Protein AF-A0A7C6AA84-F1 (afdb_monomer)

Structure (mmCIF, N/CA/C/O backbone):
data_AF-A0A7C6AA84-F1
#
_entry.id   AF-A0A7C6AA84-F1
#
loop_
_atom_site.group_PDB
_atom_site.id
_atom_site.type_symbol
_atom_site.label_atom_id
_atom_site.label_alt_id
_atom_site.label_comp_id
_atom_site.label_asym_id
_atom_site.label_entity_id
_atom_site.label_seq_id
_atom_site.pdbx_PDB_ins_code
_atom_site.Cartn_x
_atom_site.Cartn_y
_atom_site.Cartn_z
_atom_site.occupancy
_atom_site.B_iso_or_equiv
_atom_site.auth_seq_id
_atom_site.auth_comp_id
_atom_site.auth_asym_id
_atom_site.auth_atom_id
_atom_site.pdbx_PDB_model_num
ATOM 1 N N . MET A 1 1 ? 10.865 -7.223 -34.006 1.00 82.19 1 MET A N 1
ATOM 2 C CA . MET A 1 1 ? 11.616 -8.432 -33.598 1.00 82.19 1 MET A CA 1
ATOM 3 C C . MET A 1 1 ? 11.264 -8.843 -32.174 1.00 82.19 1 MET A C 1
ATOM 5 O O . MET A 1 1 ? 10.968 -7.986 -31.337 1.00 82.19 1 MET A O 1
ATOM 9 N N . LYS A 1 2 ? 11.253 -10.153 -31.909 1.00 91.88 2 LYS A N 1
ATOM 10 C CA . LYS A 1 2 ? 11.075 -10.712 -30.562 1.00 91.88 2 LYS A CA 1
ATOM 11 C C . LYS A 1 2 ? 12.403 -10.663 -29.803 1.00 91.88 2 LYS A C 1
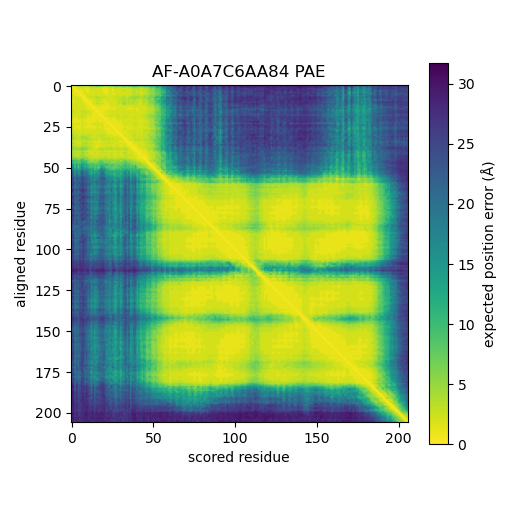ATOM 13 O O . LYS A 1 2 ? 13.468 -10.672 -30.405 1.00 91.88 2 LYS A O 1
ATOM 18 N N . CYS A 1 3 ? 12.323 -10.583 -28.481 1.00 94.31 3 CYS A N 1
ATOM 19 C CA . CYS A 1 3 ? 13.475 -10.591 -27.588 1.00 94.31 3 CYS A CA 1
ATOM 20 C C . CYS A 1 3 ? 14.224 -11.929 -27.717 1.00 94.31 3 CYS A C 1
ATOM 22 O O . CYS A 1 3 ? 13.611 -12.960 -27.427 1.00 94.31 3 CYS A O 1
ATOM 24 N N . PRO A 1 4 ? 15.526 -11.942 -28.048 1.00 93.19 4 PRO A N 1
ATOM 25 C CA . PRO A 1 4 ? 16.285 -13.181 -28.232 1.00 93.19 4 PRO A CA 1
ATOM 26 C C . PRO A 1 4 ? 16.425 -14.000 -26.938 1.00 93.19 4 PRO A C 1
ATOM 28 O O . PRO A 1 4 ? 16.543 -15.216 -26.982 1.00 93.19 4 PRO A O 1
ATOM 31 N N . LEU A 1 5 ? 16.328 -13.364 -25.763 1.00 90.12 5 LEU A N 1
ATOM 32 C CA . LEU A 1 5 ? 16.481 -14.041 -24.467 1.00 90.12 5 LEU A CA 1
ATOM 33 C C . LEU A 1 5 ? 15.260 -14.843 -24.009 1.00 90.12 5 LEU A C 1
ATOM 35 O O . LEU A 1 5 ? 15.385 -15.663 -23.099 1.00 90.12 5 LEU A O 1
ATOM 39 N N . CYS A 1 6 ? 14.072 -14.541 -24.533 1.00 88.62 6 CYS A N 1
ATOM 40 C CA . CYS A 1 6 ? 12.841 -15.230 -24.131 1.00 88.62 6 CYS A CA 1
ATOM 41 C C . CYS A 1 6 ? 11.955 -15.659 -25.295 1.00 88.62 6 CYS A C 1
ATOM 43 O O . CYS A 1 6 ? 10.979 -16.360 -25.058 1.00 88.62 6 CYS A O 1
ATOM 45 N N . ASN A 1 7 ? 12.238 -15.188 -26.511 1.00 91.81 7 ASN A N 1
ATOM 46 C CA . ASN A 1 7 ? 11.493 -15.401 -27.751 1.00 91.81 7 ASN A CA 1
ATOM 47 C C . ASN A 1 7 ? 9.964 -15.192 -27.658 1.00 91.81 7 ASN A C 1
ATOM 49 O O . ASN A 1 7 ? 9.193 -15.693 -28.472 1.00 91.81 7 ASN A O 1
ATOM 53 N N . ARG A 1 8 ? 9.511 -14.443 -26.645 1.00 85.25 8 ARG A N 1
ATOM 54 C CA . ARG A 1 8 ? 8.088 -14.223 -26.332 1.00 85.25 8 ARG A CA 1
ATOM 55 C C . ARG A 1 8 ? 7.686 -12.762 -26.485 1.00 85.25 8 ARG A C 1
ATOM 57 O O . ARG A 1 8 ? 6.715 -12.452 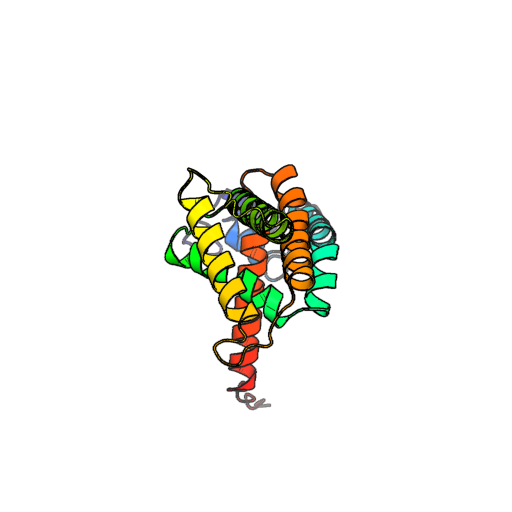-27.161 1.00 85.25 8 ARG A O 1
ATOM 64 N N . ARG A 1 9 ? 8.429 -11.853 -25.848 1.00 88.06 9 ARG A N 1
ATOM 65 C CA . ARG A 1 9 ? 8.095 -10.418 -25.779 1.00 88.06 9 ARG A CA 1
ATOM 66 C C . ARG A 1 9 ? 8.805 -9.625 -26.875 1.00 88.06 9 ARG A C 1
ATOM 68 O O . ARG A 1 9 ? 9.883 -10.021 -27.306 1.00 88.06 9 ARG A O 1
ATOM 75 N N . LYS A 1 10 ? 8.249 -8.478 -27.275 1.00 91.69 10 LYS A N 1
ATOM 76 C CA . LYS A 1 10 ? 8.897 -7.541 -28.210 1.00 91.69 10 LYS A CA 1
ATOM 77 C C . LYS A 1 10 ? 10.208 -7.003 -27.617 1.00 91.69 10 LYS A C 1
ATOM 79 O O . LYS A 1 10 ? 10.248 -6.629 -26.443 1.00 91.69 10 LYS A O 1
ATOM 84 N N . GLY A 1 11 ? 11.272 -6.995 -28.419 1.00 94.12 11 GLY A N 1
ATOM 85 C CA . GLY A 1 11 ? 12.527 -6.329 -28.073 1.00 94.12 11 GLY A CA 1
ATOM 86 C C . GLY A 1 11 ? 12.365 -4.817 -28.211 1.00 94.12 11 GL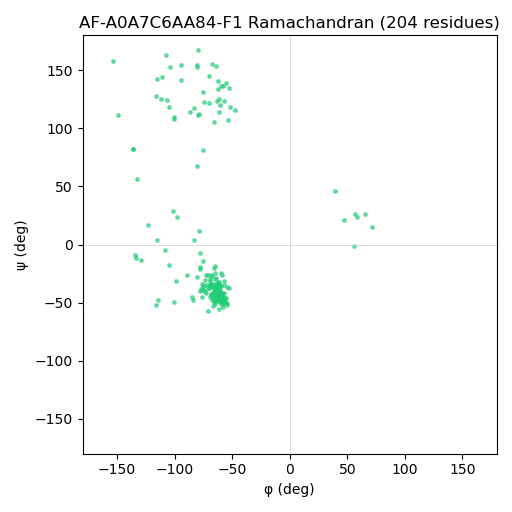Y A C 1
ATOM 87 O O . GLY A 1 11 ? 11.970 -4.354 -29.277 1.00 94.12 11 GLY A O 1
ATOM 88 N N . ILE A 1 12 ? 12.611 -4.072 -27.131 1.00 93.44 12 ILE A N 1
ATOM 89 C CA . ILE A 1 12 ? 12.432 -2.607 -27.088 1.00 93.44 12 ILE A CA 1
ATOM 90 C C . ILE A 1 12 ? 13.606 -1.864 -26.439 1.00 93.44 12 ILE A C 1
ATOM 92 O O . ILE A 1 12 ? 13.644 -0.643 -26.484 1.00 93.44 12 ILE A O 1
ATOM 96 N N . ARG A 1 13 ? 14.557 -2.578 -25.826 1.00 91.75 13 ARG A N 1
ATOM 97 C CA . ARG A 1 13 ? 15.762 -2.005 -25.219 1.00 91.75 13 ARG A CA 1
ATOM 98 C C . ARG A 1 13 ? 16.987 -2.512 -25.948 1.00 91.75 13 ARG A C 1
ATOM 100 O O . ARG A 1 13 ? 17.143 -3.727 -26.078 1.00 91.75 13 ARG A O 1
ATOM 107 N N . HIS A 1 14 ? 17.852 -1.604 -26.378 1.00 95.00 14 HIS A N 1
ATOM 108 C CA . HIS A 1 14 ? 19.148 -1.980 -26.921 1.00 95.00 14 HIS A CA 1
ATOM 109 C C . HIS A 1 14 ? 20.040 -2.505 -25.791 1.00 95.00 14 HIS A C 1
ATOM 111 O O . HIS A 1 14 ? 20.261 -1.824 -24.790 1.00 95.00 14 HIS A O 1
ATOM 117 N N . CYS A 1 15 ? 20.509 -3.747 -25.915 1.00 93.44 15 CYS A N 1
ATOM 118 C CA . CYS A 1 15 ? 21.446 -4.338 -24.971 1.00 93.44 15 CYS A CA 1
ATOM 119 C C . CYS A 1 15 ? 22.862 -4.284 -25.555 1.00 93.44 15 CYS A C 1
ATOM 121 O O . CYS A 1 15 ? 23.135 -5.065 -26.467 1.00 93.44 15 CYS A O 1
ATOM 123 N N . PRO A 1 16 ? 23.770 -3.446 -25.020 1.00 93.12 16 PRO A N 1
ATOM 124 C CA . PRO A 1 16 ? 25.133 -3.340 -25.546 1.00 93.12 16 PRO A CA 1
ATOM 125 C C . PRO A 1 16 ? 25.914 -4.657 -25.411 1.00 93.12 16 PRO A C 1
ATOM 127 O O . PRO A 1 16 ? 26.648 -5.034 -26.311 1.00 93.12 16 PRO A O 1
ATOM 130 N N . ALA A 1 17 ? 25.673 -5.420 -24.340 1.00 92.31 17 ALA A N 1
ATOM 131 C CA . ALA A 1 17 ? 26.334 -6.704 -24.089 1.00 92.31 17 ALA A CA 1
ATOM 132 C C . ALA A 1 17 ? 25.954 -7.827 -25.071 1.00 92.31 17 ALA A C 1
ATOM 134 O O . ALA A 1 17 ? 26.705 -8.779 -25.239 1.00 92.31 17 ALA A O 1
ATOM 135 N N . LEU A 1 18 ? 24.760 -7.757 -25.666 1.00 91.44 18 LEU A N 1
ATOM 136 C CA . LEU A 1 18 ? 24.238 -8.787 -26.575 1.00 91.44 18 LEU A CA 1
ATOM 137 C C . LEU A 1 18 ? 24.057 -8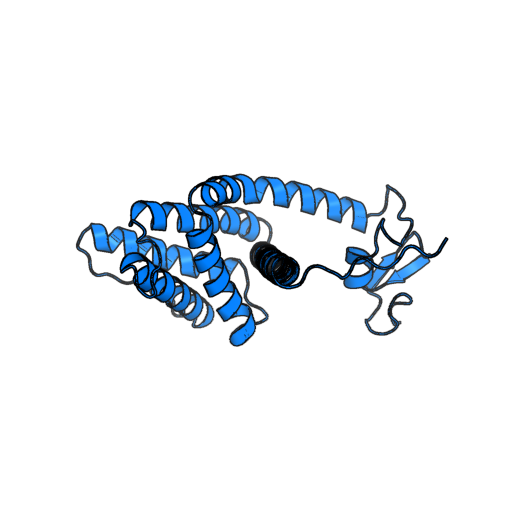.264 -28.002 1.00 91.44 18 LEU A C 1
ATOM 139 O O . LEU A 1 18 ? 23.458 -8.964 -28.817 1.00 91.44 18 LEU A O 1
ATOM 143 N N . ASN A 1 19 ? 24.460 -7.014 -28.252 1.00 92.94 19 ASN A N 1
ATOM 144 C CA . ASN A 1 19 ? 24.257 -6.268 -29.491 1.00 92.94 19 ASN A CA 1
ATOM 145 C C . ASN A 1 19 ? 22.872 -6.501 -30.134 1.00 92.94 19 ASN A C 1
ATOM 147 O O . ASN A 1 19 ? 22.746 -6.828 -31.312 1.00 92.94 19 ASN A O 1
ATOM 151 N N . SER A 1 20 ? 21.810 -6.453 -29.323 1.00 93.31 20 SER A N 1
ATOM 152 C CA . SER A 1 20 ? 20.459 -6.820 -29.763 1.00 93.31 20 SER A CA 1
ATOM 153 C C . SER A 1 20 ? 19.361 -6.125 -28.965 1.00 93.31 20 SER A C 1
ATOM 155 O O . SER A 1 20 ? 19.547 -5.693 -27.823 1.00 93.31 20 SER A O 1
ATOM 157 N N . LEU A 1 21 ? 18.172 -6.032 -29.571 1.00 95.88 21 LEU A N 1
ATOM 158 C CA . LEU A 1 21 ? 16.974 -5.524 -28.908 1.00 95.88 21 LEU A CA 1
ATOM 159 C C . LEU A 1 21 ? 16.347 -6.608 -28.021 1.00 95.88 21 LEU A C 1
ATOM 161 O O . LEU A 1 21 ? 15.745 -7.569 -28.504 1.00 95.88 21 LEU A O 1
ATOM 165 N N . ILE A 1 22 ? 16.410 -6.415 -26.705 1.00 95.88 22 ILE A N 1
ATOM 166 C CA . ILE A 1 22 ? 15.787 -7.290 -25.704 1.00 95.88 22 ILE A CA 1
ATOM 167 C C . ILE A 1 22 ? 14.564 -6.614 -25.070 1.00 95.88 22 ILE A C 1
ATOM 169 O O . ILE A 1 22 ? 14.358 -5.405 -25.180 1.00 95.88 22 ILE A O 1
ATOM 173 N N . CYS A 1 23 ? 13.692 -7.381 -24.415 1.00 92.81 23 CYS A N 1
ATOM 174 C CA . CYS A 1 23 ? 12.540 -6.806 -23.718 1.00 92.81 23 CYS A CA 1
ATOM 175 C C . CYS A 1 23 ? 12.938 -6.238 -22.344 1.00 92.81 23 CYS A C 1
ATOM 177 O O . CYS A 1 23 ? 13.887 -6.712 -21.712 1.00 92.81 23 CYS A O 1
ATOM 179 N N . SER A 1 24 ? 12.168 -5.267 -21.842 1.00 85.38 24 SER A N 1
ATOM 180 C CA . SER A 1 24 ? 12.409 -4.624 -20.540 1.00 85.38 24 SER A CA 1
ATOM 181 C C . SER A 1 24 ? 12.502 -5.604 -19.371 1.00 85.38 24 SER A C 1
ATOM 183 O O . SER A 1 24 ? 13.329 -5.407 -18.483 1.00 85.38 24 SER A O 1
ATOM 185 N N . LEU A 1 25 ? 11.702 -6.680 -19.388 1.00 78.94 25 LEU A N 1
ATOM 186 C CA . LEU A 1 25 ? 11.732 -7.699 -18.338 1.00 78.94 25 LEU A CA 1
ATOM 187 C C . LEU A 1 25 ? 13.059 -8.463 -18.347 1.00 78.94 25 LEU A C 1
ATOM 189 O O . LEU A 1 25 ? 13.728 -8.502 -17.323 1.00 78.94 25 LEU A O 1
ATOM 193 N N . CYS A 1 26 ? 13.471 -9.011 -19.498 1.00 85.25 26 CYS A N 1
ATOM 194 C CA . CYS A 1 26 ? 14.745 -9.723 -19.598 1.00 85.25 26 CYS A CA 1
ATOM 195 C C . CYS A 1 26 ? 15.920 -8.803 -19.255 1.00 85.25 26 CYS A C 1
ATOM 197 O O . CYS A 1 26 ? 16.798 -9.214 -18.509 1.00 85.25 26 CYS A O 1
ATOM 199 N N . CYS A 1 27 ? 15.904 -7.550 -19.716 1.00 89.38 27 CYS A N 1
ATOM 200 C CA . CYS A 1 27 ? 16.897 -6.550 -19.330 1.00 89.38 27 CYS A CA 1
ATOM 201 C C . CYS A 1 27 ? 16.960 -6.368 -17.800 1.00 89.38 27 CYS A C 1
ATOM 203 O O . CYS A 1 27 ? 18.034 -6.463 -17.218 1.00 89.38 27 CYS A O 1
ATOM 205 N N . GLY A 1 28 ? 15.822 -6.173 -17.127 1.00 81.62 28 GLY A N 1
ATOM 206 C CA . GLY A 1 28 ? 15.778 -5.938 -15.680 1.00 81.62 28 GLY A CA 1
ATOM 207 C C . GLY A 1 28 ? 16.133 -7.156 -14.820 1.00 81.62 28 GLY A C 1
ATOM 208 O O . GLY A 1 28 ? 16.797 -6.998 -13.799 1.00 81.62 28 GLY A O 1
ATOM 209 N N . THR A 1 29 ? 15.721 -8.363 -15.220 1.00 74.44 29 THR A N 1
ATOM 210 C CA . THR A 1 29 ? 15.898 -9.582 -14.409 1.00 74.44 29 THR A CA 1
ATOM 211 C C . THR A 1 29 ? 17.216 -10.306 -14.669 1.00 74.44 29 THR A C 1
ATOM 213 O O . THR A 1 29 ? 17.679 -11.044 -13.801 1.00 74.44 29 THR A O 1
ATOM 216 N N . LYS A 1 30 ? 17.801 -10.145 -15.866 1.00 82.06 30 LYS A N 1
ATOM 217 C CA . LYS A 1 30 ? 19.009 -10.871 -16.292 1.00 82.06 30 LYS A CA 1
ATOM 218 C C . LYS A 1 30 ? 20.291 -10.025 -16.275 1.00 82.06 30 LYS A C 1
ATOM 220 O O . LYS A 1 30 ? 21.373 -10.619 -16.254 1.00 82.06 30 LYS A O 1
ATOM 225 N N . ARG A 1 31 ? 20.200 -8.684 -16.241 1.00 84.94 31 ARG A N 1
ATOM 226 C CA . ARG A 1 31 ? 21.370 -7.780 -16.149 1.00 84.94 31 ARG A CA 1
ATOM 227 C C . ARG A 1 31 ? 22.286 -8.143 -14.977 1.00 84.94 31 ARG A C 1
ATOM 229 O O . ARG A 1 31 ? 21.784 -8.411 -13.888 1.00 84.94 31 ARG A O 1
ATOM 236 N N . ARG A 1 32 ? 23.606 -8.169 -15.206 1.00 79.94 32 ARG A N 1
ATOM 237 C CA . ARG A 1 32 ? 24.670 -8.533 -14.238 1.00 79.94 32 ARG A CA 1
ATOM 238 C C . ARG A 1 32 ? 24.562 -9.906 -13.559 1.00 79.94 32 ARG A C 1
ATOM 240 O O . ARG A 1 32 ? 25.427 -10.252 -12.770 1.00 79.94 32 ARG A O 1
ATOM 247 N N . ARG A 1 33 ? 23.519 -10.689 -13.841 1.00 76.19 33 ARG A N 1
ATOM 248 C CA . ARG A 1 33 ? 23.368 -12.066 -13.347 1.00 76.19 33 ARG A CA 1
ATOM 249 C C . ARG A 1 33 ? 23.738 -13.080 -14.412 1.00 76.19 33 ARG A C 1
ATOM 251 O O . ARG A 1 33 ? 24.480 -14.010 -14.159 1.00 76.19 33 ARG A O 1
ATOM 258 N N . THR A 1 34 ? 23.168 -12.895 -15.598 1.00 78.12 34 THR A N 1
ATOM 259 C CA . THR A 1 34 ? 23.351 -13.804 -16.745 1.00 78.12 34 THR A CA 1
ATOM 260 C C . THR A 1 34 ? 23.756 -13.056 -18.012 1.00 78.12 34 THR A C 1
ATOM 262 O O . THR A 1 34 ? 24.192 -13.672 -18.972 1.00 78.12 34 THR A O 1
ATOM 265 N N . ILE A 1 35 ? 23.626 -11.726 -18.015 1.00 87.31 35 ILE A N 1
ATOM 266 C CA . ILE A 1 35 ? 24.147 -10.839 -19.053 1.00 87.31 35 ILE A CA 1
ATOM 267 C C . ILE A 1 35 ? 25.358 -10.118 -18.460 1.00 87.31 35 ILE A C 1
ATOM 269 O O . ILE A 1 35 ? 25.215 -9.452 -17.428 1.00 87.31 35 ILE A O 1
ATOM 273 N N . ILE A 1 36 ? 26.512 -10.215 -19.122 1.00 88.12 36 ILE A N 1
ATOM 274 C CA . ILE A 1 36 ? 27.731 -9.475 -18.771 1.00 88.12 36 ILE A CA 1
ATOM 275 C C . ILE A 1 36 ? 27.538 -8.023 -19.221 1.00 88.12 36 ILE A C 1
ATOM 277 O O . ILE A 1 36 ? 27.891 -7.637 -20.328 1.00 88.12 36 ILE A O 1
ATOM 281 N N . CYS A 1 37 ? 26.839 -7.234 -18.406 1.00 84.38 37 CYS A N 1
ATOM 282 C CA . CYS A 1 37 ? 26.551 -5.840 -18.729 1.00 84.38 37 CYS A CA 1
ATOM 283 C C . CYS A 1 37 ? 27.802 -4.975 -18.534 1.00 84.38 37 CYS A C 1
ATOM 285 O O . CYS A 1 37 ? 28.366 -5.042 -17.440 1.00 84.38 37 CYS A O 1
ATOM 287 N N . PRO A 1 38 ? 28.172 -4.124 -19.509 1.00 87.94 38 PRO A N 1
ATOM 288 C CA . PRO A 1 38 ? 29.232 -3.149 -19.303 1.00 87.94 38 PRO A CA 1
ATOM 289 C C . PRO A 1 38 ? 28.788 -2.091 -18.281 1.00 87.94 38 PRO A C 1
ATOM 291 O O . PRO A 1 38 ? 27.585 -1.883 -18.057 1.00 87.94 38 PRO A O 1
ATOM 294 N N . ASP A 1 39 ? 29.758 -1.461 -17.619 1.00 80.44 39 ASP A N 1
ATOM 295 C CA . ASP A 1 39 ? 29.505 -0.511 -16.530 1.00 80.44 39 ASP A CA 1
ATOM 296 C C . ASP A 1 39 ? 28.816 0.777 -17.006 1.00 80.44 39 ASP A C 1
ATOM 298 O O . ASP A 1 39 ? 28.032 1.358 -16.257 1.00 80.44 39 ASP A O 1
ATOM 302 N N . ASP A 1 40 ? 29.016 1.149 -18.270 1.00 83.69 40 ASP A N 1
ATOM 303 C CA . ASP A 1 40 ? 28.427 2.306 -18.955 1.00 83.69 40 ASP A CA 1
ATOM 304 C C . ASP A 1 40 ? 27.009 2.051 -19.512 1.00 83.69 40 ASP A C 1
ATOM 306 O O . ASP A 1 40 ? 26.408 2.907 -20.164 1.00 83.69 40 ASP A O 1
ATOM 310 N N . CYS A 1 41 ? 26.428 0.872 -19.262 1.00 88.50 41 CYS A N 1
ATOM 311 C CA . CYS A 1 41 ? 25.110 0.526 -19.779 1.00 88.50 41 CYS A CA 1
ATOM 312 C C . CYS A 1 41 ? 24.030 1.486 -19.245 1.00 88.50 41 CYS A C 1
ATOM 314 O O . CYS A 1 41 ? 23.655 1.439 -18.072 1.00 88.50 41 CYS A O 1
ATOM 316 N N . VAL A 1 42 ? 23.426 2.278 -20.134 1.00 83.06 42 VAL A N 1
ATOM 317 C CA . VAL A 1 42 ? 22.388 3.275 -19.799 1.00 83.06 42 VAL A CA 1
ATOM 318 C C . VAL A 1 42 ? 21.213 2.697 -18.997 1.00 83.06 42 VAL A C 1
ATOM 320 O O . VAL A 1 42 ? 20.709 3.316 -18.066 1.00 83.06 42 VAL A O 1
ATOM 323 N N . HIS A 1 43 ? 20.796 1.460 -19.290 1.00 86.38 43 HIS A N 1
ATOM 324 C CA . HIS A 1 43 ? 19.703 0.783 -18.578 1.00 86.38 43 HIS A CA 1
ATOM 325 C C . HIS A 1 43 ? 20.116 0.214 -17.214 1.00 86.38 43 HIS A C 1
ATOM 327 O O . HIS A 1 43 ? 19.266 -0.119 -16.380 1.00 86.38 43 HIS A O 1
ATOM 333 N N . LEU A 1 44 ? 21.415 0.034 -17.005 1.00 80.75 44 LEU A N 1
ATOM 334 C CA . LEU A 1 44 ? 21.988 -0.383 -15.739 1.00 80.75 44 LEU A CA 1
ATOM 335 C C . LEU A 1 44 ? 22.201 0.829 -14.825 1.00 80.75 44 LEU A C 1
ATOM 337 O O . LEU A 1 44 ? 21.802 0.744 -13.666 1.00 80.75 44 LEU A O 1
ATOM 341 N N . ILE A 1 45 ? 22.748 1.929 -15.353 1.00 75.31 45 ILE A N 1
ATOM 342 C CA . ILE A 1 45 ? 22.962 3.200 -14.641 1.00 75.31 45 ILE A CA 1
ATOM 343 C C . ILE A 1 45 ? 21.627 3.782 -14.179 1.00 75.31 45 ILE A C 1
ATOM 345 O O . ILE A 1 45 ? 21.404 3.881 -12.975 1.00 75.31 45 ILE A O 1
ATOM 349 N N . ALA A 1 46 ? 20.676 3.982 -15.100 1.00 72.88 46 ALA A N 1
ATOM 350 C CA . ALA A 1 46 ? 19.321 4.418 -14.748 1.00 72.88 46 ALA A CA 1
ATOM 351 C C . ALA A 1 46 ? 18.651 3.448 -13.759 1.00 72.88 46 ALA A C 1
ATOM 353 O O . ALA A 1 46 ? 17.858 3.823 -12.905 1.00 72.88 46 ALA A O 1
ATOM 354 N N . GLY A 1 47 ? 18.997 2.160 -13.840 1.00 65.25 47 GLY A N 1
ATOM 355 C CA . GLY A 1 47 ? 18.543 1.152 -12.895 1.00 65.25 47 GLY A CA 1
ATOM 356 C C . GLY A 1 47 ? 19.145 1.249 -11.495 1.00 65.25 47 GLY A C 1
ATOM 357 O O . GLY A 1 47 ? 18.525 0.731 -10.569 1.00 65.25 47 GLY A O 1
ATOM 358 N N . ARG A 1 48 ? 20.348 1.811 -11.347 1.00 58.59 48 ARG A N 1
ATOM 359 C CA . ARG A 1 48 ? 21.035 2.036 -10.068 1.00 58.59 48 ARG A CA 1
ATOM 360 C C . ARG A 1 48 ? 20.562 3.325 -9.422 1.00 58.59 48 ARG A C 1
ATOM 362 O O . ARG A 1 48 ? 20.180 3.275 -8.263 1.00 58.59 48 ARG A O 1
ATOM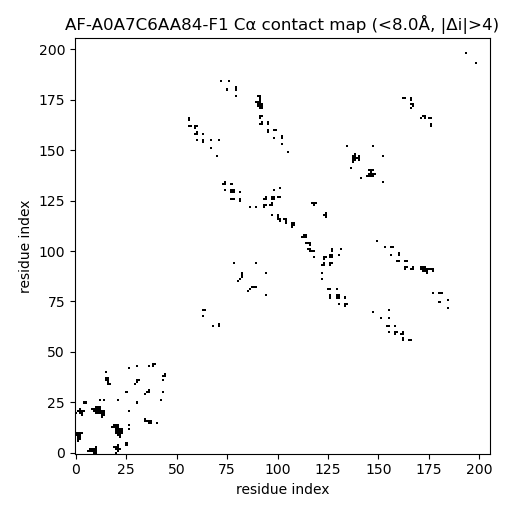 369 N N . GLU A 1 49 ? 20.502 4.416 -10.176 1.00 59.97 49 GLU A N 1
ATOM 370 C CA . GLU A 1 49 ? 19.966 5.701 -9.706 1.00 59.97 49 GLU A CA 1
ATOM 371 C C . GLU A 1 49 ? 18.544 5.524 -9.168 1.00 59.97 49 GLU A C 1
ATOM 373 O O . GLU A 1 49 ? 18.250 5.877 -8.030 1.00 59.97 49 GLU A O 1
ATOM 378 N N . TYR A 1 50 ? 17.713 4.801 -9.918 1.00 58.88 50 TYR A N 1
ATOM 379 C CA . TYR A 1 50 ? 16.366 4.437 -9.497 1.00 58.88 50 TYR A CA 1
ATOM 380 C C . TYR A 1 50 ? 16.313 3.510 -8.269 1.00 58.88 50 TYR A C 1
ATOM 382 O O . TYR A 1 50 ? 15.345 3.524 -7.517 1.00 58.88 50 TYR A O 1
ATOM 390 N N . GLN A 1 51 ? 17.322 2.659 -8.052 1.00 58.06 51 GLN A N 1
ATOM 391 C CA . GLN A 1 51 ? 17.388 1.806 -6.857 1.00 58.06 51 GLN A CA 1
ATOM 392 C C . GLN A 1 51 ? 17.829 2.589 -5.618 1.00 58.06 51 GLN A C 1
ATOM 394 O O . GLN A 1 51 ? 17.278 2.348 -4.553 1.00 58.06 51 GLN A O 1
ATOM 399 N N . VAL A 1 52 ? 18.773 3.522 -5.759 1.00 55.34 52 VAL A N 1
ATOM 400 C CA . VAL A 1 52 ? 19.240 4.387 -4.665 1.00 55.34 52 VAL A CA 1
ATOM 401 C C . VAL A 1 52 ? 18.138 5.358 -4.240 1.00 55.34 52 VAL A C 1
ATOM 403 O O . VAL A 1 52 ? 17.864 5.476 -3.051 1.00 55.34 52 VAL A O 1
ATOM 406 N N . GLN A 1 53 ? 17.427 5.964 -5.196 1.00 56.88 53 GLN A N 1
ATOM 407 C CA . GLN A 1 53 ? 16.256 6.805 -4.907 1.00 56.88 53 GLN A CA 1
ATOM 408 C C . GLN A 1 53 ? 15.169 6.028 -4.145 1.00 56.88 53 GLN A C 1
ATOM 410 O O . GLN A 1 53 ? 14.669 6.500 -3.128 1.00 56.88 53 GLN A O 1
ATOM 415 N N . ARG A 1 54 ? 14.897 4.776 -4.545 1.00 61.81 54 ARG A N 1
ATOM 416 C CA . ARG A 1 54 ? 13.963 3.890 -3.827 1.00 61.81 54 ARG A CA 1
ATOM 417 C C . ARG A 1 54 ? 14.414 3.485 -2.424 1.00 61.81 54 ARG A C 1
ATOM 419 O O . ARG A 1 54 ? 13.570 3.022 -1.678 1.00 61.81 54 ARG A O 1
ATOM 426 N N . ILE A 1 55 ? 15.692 3.567 -2.060 1.00 58.91 55 ILE A N 1
ATOM 427 C CA . ILE A 1 55 ? 16.110 3.255 -0.682 1.00 58.91 55 ILE A CA 1
ATOM 428 C C . ILE A 1 55 ? 15.739 4.424 0.235 1.00 58.91 55 ILE A C 1
ATOM 430 O O . ILE A 1 55 ? 15.120 4.210 1.272 1.00 58.91 55 ILE A O 1
ATOM 434 N N . ASN A 1 56 ? 16.022 5.653 -0.199 1.00 65.56 56 ASN A N 1
ATOM 435 C CA . ASN A 1 56 ? 15.735 6.856 0.584 1.00 65.56 56 ASN A CA 1
ATOM 436 C C . ASN A 1 56 ? 14.226 7.113 0.723 1.00 65.56 56 ASN A C 1
ATOM 438 O O . ASN A 1 56 ? 13.761 7.501 1.789 1.00 65.56 56 ASN A O 1
ATOM 442 N N . ASP A 1 57 ? 13.436 6.835 -0.321 1.00 69.56 57 ASP A N 1
ATOM 443 C CA . ASP A 1 57 ? 11.977 7.040 -0.290 1.00 69.56 57 ASP A CA 1
ATOM 444 C C . ASP A 1 57 ? 11.248 6.135 0.729 1.00 69.56 57 ASP A C 1
ATOM 446 O O . ASP A 1 57 ? 10.102 6.404 1.100 1.00 69.56 57 ASP A O 1
ATOM 450 N N . PHE A 1 58 ? 11.893 5.054 1.176 1.00 80.94 58 PHE A N 1
ATOM 451 C CA . PHE A 1 58 ? 11.305 4.035 2.049 1.00 80.94 58 PHE A CA 1
ATOM 452 C C . PHE A 1 58 ? 11.849 4.080 3.482 1.00 80.94 58 PHE A C 1
ATOM 454 O O . PHE A 1 58 ? 11.337 3.355 4.329 1.00 80.94 58 PHE A O 1
ATOM 461 N N . GLU A 1 59 ? 12.834 4.927 3.789 1.00 77.31 59 GLU A N 1
ATOM 462 C CA . GLU A 1 59 ? 13.444 4.988 5.125 1.00 77.31 59 GLU A CA 1
ATOM 463 C C . GLU A 1 59 ? 12.414 5.240 6.254 1.00 77.31 59 GLU A C 1
ATOM 465 O O . GLU A 1 59 ? 12.371 4.424 7.180 1.00 77.31 59 GLU A O 1
ATOM 470 N N . PRO A 1 60 ? 11.480 6.217 6.155 1.00 77.31 60 PRO A N 1
ATOM 471 C CA . PRO A 1 60 ? 10.443 6.409 7.179 1.00 77.31 60 PRO A CA 1
ATOM 472 C C . PRO A 1 60 ? 9.503 5.204 7.327 1.00 77.31 60 PRO A C 1
ATOM 474 O O . PRO A 1 60 ? 9.001 4.908 8.412 1.00 77.31 60 PRO A O 1
ATOM 477 N N . LEU A 1 61 ? 9.253 4.492 6.225 1.00 88.62 61 LEU A N 1
ATOM 478 C CA . LEU A 1 61 ? 8.412 3.301 6.221 1.00 88.62 61 LEU A CA 1
ATOM 479 C C . LEU A 1 61 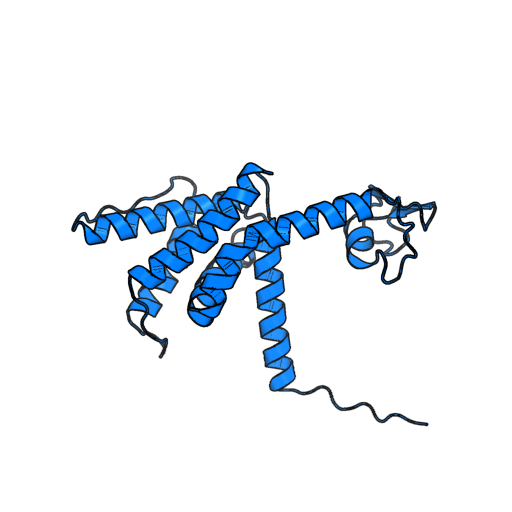? 9.099 2.126 6.920 1.00 88.62 61 LEU A C 1
ATOM 481 O O . LEU A 1 61 ? 8.434 1.368 7.621 1.00 88.62 61 LEU A O 1
ATOM 485 N N . GLU A 1 62 ? 10.411 1.971 6.754 1.00 88.56 62 GLU A N 1
ATOM 486 C CA . GLU A 1 62 ? 11.176 0.895 7.388 1.00 88.56 62 GLU A CA 1
ATOM 487 C C . GLU A 1 62 ? 11.296 1.069 8.908 1.00 88.56 62 GLU A C 1
ATOM 489 O O . GLU A 1 62 ? 11.306 0.075 9.635 1.00 88.56 62 GLU A O 1
ATOM 494 N N . GLU A 1 63 ? 11.335 2.301 9.417 1.00 88.94 63 GLU A N 1
ATOM 495 C CA . GLU A 1 63 ? 11.279 2.554 10.862 1.00 88.94 63 GLU A CA 1
ATOM 496 C C . GLU A 1 63 ? 9.937 2.125 11.458 1.00 88.94 63 GLU A C 1
ATOM 498 O O . GLU A 1 63 ? 9.901 1.321 12.393 1.00 88.94 63 GLU A O 1
ATOM 503 N N . ILE A 1 64 ? 8.827 2.574 10.864 1.00 92.19 64 ILE A N 1
ATOM 504 C CA . ILE A 1 64 ? 7.488 2.173 11.310 1.00 92.19 64 ILE A CA 1
ATOM 505 C C . ILE A 1 64 ? 7.267 0.667 11.138 1.00 92.19 64 ILE A C 1
ATOM 507 O O . ILE A 1 64 ? 6.666 0.032 12.003 1.00 92.19 64 ILE A O 1
ATOM 511 N N . ARG A 1 65 ? 7.815 0.053 10.085 1.00 92.69 65 ARG A N 1
ATOM 512 C CA . ARG A 1 65 ? 7.746 -1.401 9.881 1.00 92.69 65 ARG A CA 1
ATOM 513 C C . ARG A 1 65 ? 8.396 -2.186 11.018 1.00 92.69 65 ARG A C 1
ATOM 515 O O . ARG A 1 65 ? 7.900 -3.254 11.355 1.00 92.69 65 ARG A O 1
ATOM 522 N N . LYS A 1 66 ? 9.485 -1.692 11.614 1.00 91.50 66 LYS A N 1
ATOM 523 C CA . LYS A 1 66 ? 10.121 -2.347 12.773 1.00 91.50 66 LYS A CA 1
ATOM 524 C C . LYS A 1 66 ? 9.252 -2.265 14.027 1.00 91.50 66 LYS A C 1
ATOM 526 O O . LYS A 1 66 ? 9.263 -3.199 14.820 1.00 91.50 66 LYS A O 1
ATOM 531 N N . LEU A 1 67 ? 8.522 -1.163 14.198 1.00 92.38 67 LEU A N 1
ATOM 532 C CA . LEU A 1 67 ? 7.656 -0.927 15.356 1.00 92.38 67 LEU A CA 1
ATOM 533 C C . LEU A 1 67 ? 6.327 -1.693 15.257 1.00 92.38 67 LEU A C 1
ATOM 535 O O . LEU A 1 67 ? 5.876 -2.270 16.243 1.00 92.38 67 LEU A O 1
ATOM 539 N N . SER A 1 68 ? 5.737 -1.741 14.061 1.00 93.12 68 SER A N 1
ATOM 540 C CA . SER A 1 68 ? 4.395 -2.284 13.815 1.00 93.12 68 SER A CA 1
ATOM 541 C C . SER A 1 68 ? 4.364 -3.240 12.609 1.00 93.12 68 SER A C 1
ATOM 543 O O . SER A 1 68 ? 3.594 -3.017 11.670 1.00 93.12 68 SER A O 1
ATOM 545 N N . PRO A 1 69 ? 5.180 -4.315 12.592 1.00 91.12 69 PRO A N 1
ATOM 546 C CA . PRO A 1 69 ? 5.391 -5.142 11.401 1.00 91.12 69 PRO A CA 1
ATOM 547 C C . PRO A 1 69 ? 4.106 -5.796 10.888 1.00 91.12 69 PRO A C 1
ATOM 549 O O . PRO A 1 69 ? 3.790 -5.678 9.703 1.00 91.12 69 PRO A O 1
ATOM 552 N N . ASP A 1 70 ? 3.347 -6.445 11.773 1.00 91.56 70 ASP A N 1
ATOM 553 C CA . ASP A 1 70 ? 2.142 -7.188 11.389 1.00 91.56 70 ASP A CA 1
ATOM 554 C C . ASP A 1 70 ? 1.032 -6.254 10.912 1.00 91.56 70 ASP A C 1
ATOM 556 O O . ASP A 1 70 ? 0.384 -6.509 9.899 1.00 91.56 70 ASP A O 1
ATOM 560 N N . PHE A 1 71 ? 0.840 -5.135 11.610 1.00 95.06 71 PHE A N 1
ATOM 561 C CA . PHE A 1 71 ? -0.206 -4.179 11.276 1.00 95.06 71 PHE A CA 1
ATOM 562 C C . PHE A 1 71 ? 0.082 -3.446 9.963 1.00 95.06 71 PHE A C 1
ATOM 564 O O . PHE A 1 71 ? -0.792 -3.374 9.097 1.00 95.06 71 PHE A O 1
ATOM 571 N N . LEU A 1 72 ? 1.320 -2.981 9.765 1.00 94.56 72 LEU A N 1
ATOM 572 C CA . LEU A 1 72 ? 1.728 -2.371 8.502 1.00 94.56 72 LEU A CA 1
ATOM 573 C C . LEU A 1 72 ? 1.591 -3.369 7.343 1.00 94.56 72 LEU A C 1
ATOM 575 O O . LEU A 1 72 ? 1.065 -3.020 6.287 1.00 94.56 72 LEU A O 1
ATOM 579 N N . ASN A 1 73 ? 1.993 -4.627 7.554 1.00 92.62 73 ASN A N 1
ATOM 580 C CA . ASN A 1 73 ? 1.800 -5.688 6.570 1.00 92.62 73 ASN A CA 1
ATOM 581 C C . ASN A 1 73 ? 0.311 -5.918 6.260 1.00 92.62 73 ASN A C 1
ATOM 583 O O . ASN A 1 73 ? -0.038 -6.064 5.094 1.00 92.62 73 ASN A O 1
ATOM 587 N N . ASN A 1 74 ? -0.582 -5.908 7.250 1.00 94.38 74 ASN A N 1
ATOM 588 C CA . ASN A 1 74 ? -2.018 -6.083 7.014 1.00 94.38 74 ASN A CA 1
ATOM 589 C C . ASN A 1 74 ? -2.613 -4.945 6.169 1.00 94.38 74 ASN A C 1
ATOM 591 O O . ASN A 1 74 ? -3.404 -5.205 5.256 1.00 94.38 74 ASN A O 1
ATOM 595 N N . ILE A 1 75 ? -2.186 -3.699 6.406 1.00 96.75 75 ILE A N 1
ATOM 596 C CA . ILE A 1 75 ? -2.550 -2.558 5.553 1.00 96.75 75 ILE A CA 1
ATOM 597 C C . ILE A 1 75 ? -2.063 -2.805 4.118 1.00 96.75 75 ILE A C 1
ATOM 599 O O . ILE A 1 75 ? -2.853 -2.743 3.175 1.00 96.75 75 ILE A O 1
ATOM 603 N N . GLU A 1 76 ? -0.791 -3.161 3.936 1.00 95.69 76 GLU A N 1
ATOM 604 C CA . GLU A 1 76 ? -0.201 -3.426 2.617 1.00 95.69 76 GLU A CA 1
ATOM 605 C C . GLU A 1 76 ? -0.888 -4.578 1.871 1.00 95.69 76 GLU A C 1
ATOM 607 O O . GLU A 1 76 ? -1.126 -4.487 0.664 1.00 95.69 76 GLU A O 1
ATOM 612 N N . GLN A 1 77 ? -1.267 -5.640 2.582 1.00 94.31 77 GLN A N 1
ATOM 613 C CA . GLN A 1 77 ? -2.001 -6.773 2.022 1.00 94.31 77 GLN A CA 1
ATOM 614 C C . GLN A 1 77 ? -3.396 -6.373 1.550 1.00 94.31 77 GLN A C 1
ATOM 616 O O . GLN A 1 77 ? -3.812 -6.797 0.473 1.00 94.31 77 GLN A O 1
ATOM 621 N N . SER A 1 78 ? -4.104 -5.520 2.296 1.00 96.50 78 SER A N 1
ATOM 622 C CA . SER A 1 78 ? -5.411 -5.014 1.861 1.00 96.50 78 SER A CA 1
ATOM 623 C C . SER A 1 78 ? -5.305 -4.207 0.555 1.00 96.50 78 SER A C 1
ATOM 625 O O . SER A 1 78 ? -6.118 -4.380 -0.354 1.00 96.50 78 SER A O 1
ATOM 627 N N . ILE A 1 79 ? -4.232 -3.424 0.387 1.00 97.56 79 ILE A N 1
ATOM 628 C CA . ILE A 1 79 ? -3.953 -2.673 -0.848 1.00 97.56 79 ILE A CA 1
ATOM 629 C C . ILE A 1 79 ? -3.640 -3.629 -2.010 1.00 97.56 79 ILE A C 1
ATOM 631 O O . ILE A 1 79 ? -4.168 -3.471 -3.116 1.00 97.56 79 ILE A O 1
ATOM 635 N N . ILE A 1 80 ? -2.794 -4.640 -1.780 1.00 94.44 80 ILE A N 1
ATOM 636 C CA . ILE A 1 80 ? -2.449 -5.631 -2.808 1.00 94.44 80 ILE A CA 1
ATOM 637 C C . ILE A 1 80 ? -3.650 -6.479 -3.209 1.00 94.44 80 ILE A C 1
ATOM 639 O O . ILE A 1 80 ? -3.825 -6.739 -4.398 1.00 94.44 80 ILE A O 1
ATOM 643 N N . LEU A 1 81 ? -4.525 -6.829 -2.269 1.00 93.75 81 LEU A N 1
ATOM 644 C CA . LEU A 1 81 ? -5.760 -7.536 -2.575 1.00 93.75 81 LEU A CA 1
ATOM 645 C C . LEU A 1 81 ? -6.621 -6.739 -3.563 1.00 93.75 81 LEU A C 1
ATOM 647 O O . LEU A 1 81 ? -7.097 -7.302 -4.551 1.00 93.75 81 LEU A O 1
ATOM 651 N N . VAL A 1 82 ? -6.776 -5.426 -3.360 1.00 95.81 82 VAL A N 1
ATOM 652 C CA . VAL A 1 82 ? -7.491 -4.551 -4.305 1.00 95.81 82 VAL A CA 1
ATOM 653 C C . VAL A 1 82 ? -6.802 -4.528 -5.671 1.00 95.81 82 VAL A C 1
ATOM 655 O O . VAL A 1 82 ? -7.472 -4.669 -6.700 1.00 95.81 82 VAL A O 1
ATOM 658 N N . ARG A 1 83 ? -5.470 -4.399 -5.707 1.00 92.19 83 ARG A N 1
ATOM 659 C CA . ARG A 1 83 ? -4.698 -4.423 -6.960 1.00 92.19 83 ARG A CA 1
ATOM 660 C C . ARG A 1 83 ? -4.910 -5.730 -7.729 1.00 92.19 83 ARG A C 1
ATOM 662 O O . ARG A 1 83 ? -5.193 -5.704 -8.925 1.00 92.19 83 ARG A O 1
ATOM 669 N N . ASP A 1 84 ? -4.806 -6.866 -7.055 1.00 89.75 84 ASP A N 1
ATOM 670 C CA . ASP A 1 84 ? -4.818 -8.176 -7.705 1.00 89.75 84 ASP A CA 1
ATOM 671 C C . ASP A 1 84 ? -6.231 -8.602 -8.132 1.00 89.75 84 ASP A C 1
ATOM 673 O O . ASP A 1 84 ? -6.398 -9.231 -9.181 1.00 89.75 84 ASP A O 1
ATOM 677 N N . THR A 1 85 ? -7.259 -8.220 -7.364 1.00 90.81 85 THR A N 1
ATOM 678 C CA . THR A 1 85 ? -8.645 -8.667 -7.594 1.00 90.81 85 THR A CA 1
ATOM 679 C C . THR A 1 85 ? -9.517 -7.667 -8.350 1.00 90.81 85 THR A C 1
ATOM 681 O O . THR A 1 85 ? -10.414 -8.086 -9.082 1.00 90.81 85 THR A O 1
ATOM 684 N N . ARG A 1 86 ? -9.282 -6.356 -8.202 1.00 91.88 86 ARG A N 1
ATOM 685 C CA . ARG A 1 86 ? -10.134 -5.304 -8.787 1.00 91.88 86 ARG A CA 1
ATOM 686 C C . ARG A 1 86 ? -9.410 -4.495 -9.857 1.00 91.88 86 ARG A C 1
ATOM 688 O O . ARG A 1 86 ? -9.953 -4.305 -10.944 1.00 91.88 86 ARG A O 1
ATOM 695 N N . PHE A 1 87 ? -8.184 -4.042 -9.583 1.00 90.44 87 PHE A N 1
ATOM 696 C CA . PHE A 1 87 ? -7.490 -3.054 -10.417 1.00 90.44 87 PHE A CA 1
ATOM 697 C C . PHE A 1 87 ? -6.017 -3.413 -10.654 1.00 90.44 87 PHE A C 1
ATOM 699 O O . PHE A 1 87 ? -5.117 -2.857 -10.031 1.00 90.44 87 PHE A O 1
ATOM 706 N N . ARG A 1 88 ? -5.729 -4.295 -11.623 1.00 83.00 88 ARG A N 1
ATOM 707 C CA . ARG A 1 88 ? -4.337 -4.731 -11.897 1.00 83.00 88 ARG A CA 1
ATOM 708 C C . ARG A 1 88 ? -3.393 -3.589 -12.290 1.00 83.00 88 ARG A C 1
ATOM 710 O O . ARG A 1 88 ? -2.181 -3.700 -12.123 1.00 83.00 88 ARG A O 1
ATOM 717 N N . ASN A 1 89 ? -3.954 -2.503 -12.817 1.00 82.69 89 ASN A N 1
ATOM 718 C CA . ASN A 1 89 ? -3.261 -1.269 -13.174 1.00 82.69 89 ASN A CA 1
ATOM 719 C C . ASN A 1 89 ? -3.458 -0.155 -12.128 1.00 82.69 89 ASN A C 1
ATOM 721 O O . ASN A 1 89 ? -3.514 1.010 -12.509 1.00 82.69 89 ASN A O 1
ATOM 725 N N . LEU A 1 90 ? -3.659 -0.492 -10.848 1.00 91.88 90 LEU A N 1
ATOM 726 C CA . LEU A 1 90 ? -3.704 0.481 -9.750 1.00 91.88 90 LEU A CA 1
ATOM 727 C C . LEU A 1 90 ? -2.396 1.279 -9.687 1.00 91.88 90 LEU A C 1
ATOM 729 O O . LEU A 1 90 ? -1.316 0.698 -9.823 1.00 91.88 90 LEU A O 1
ATOM 733 N N . LEU A 1 91 ? -2.508 2.592 -9.495 1.00 91.44 91 LEU A N 1
ATOM 734 C CA . LEU A 1 91 ? -1.373 3.508 -9.399 1.00 91.44 91 LEU A CA 1
ATOM 735 C C . LEU A 1 91 ? -1.118 3.933 -7.951 1.00 91.44 91 LEU A C 1
ATOM 737 O O . LEU A 1 91 ? -2.045 4.058 -7.148 1.00 91.44 91 LEU A O 1
ATOM 741 N N . ASP A 1 92 ? 0.135 4.267 -7.647 1.00 95.06 92 ASP A N 1
ATOM 742 C CA . ASP A 1 92 ? 0.559 4.772 -6.337 1.00 95.06 92 ASP A CA 1
ATOM 743 C C . ASP A 1 92 ? -0.220 6.045 -5.943 1.00 95.06 92 ASP A C 1
ATOM 745 O O . ASP A 1 92 ? -0.564 6.228 -4.776 1.00 95.06 92 ASP A O 1
ATOM 749 N N . ARG A 1 93 ? -0.574 6.909 -6.910 1.00 97.50 93 ARG A N 1
ATOM 750 C CA . ARG A 1 93 ? -1.371 8.122 -6.646 1.00 97.50 93 ARG A CA 1
ATOM 751 C C . ARG A 1 93 ? -2.785 7.832 -6.144 1.00 97.50 93 ARG A C 1
ATOM 753 O O . ARG A 1 93 ? -3.288 8.593 -5.326 1.00 97.50 93 ARG A O 1
ATOM 760 N N . GLU A 1 94 ? -3.395 6.743 -6.608 1.00 98.38 94 GLU A N 1
ATOM 761 C CA . GLU A 1 94 ? -4.755 6.349 -6.222 1.00 98.38 94 GLU A CA 1
ATOM 762 C C . GLU A 1 94 ? -4.762 5.794 -4.798 1.00 98.38 94 GLU A C 1
ATOM 764 O O . GLU A 1 94 ? -5.636 6.126 -4.000 1.00 98.38 94 GLU A O 1
ATOM 769 N N . VAL A 1 95 ? -3.732 5.014 -4.452 1.00 98.38 95 VAL A N 1
ATOM 770 C CA . VAL A 1 95 ? -3.513 4.549 -3.078 1.00 98.38 95 VAL A CA 1
ATOM 771 C C . VAL A 1 95 ? -3.273 5.732 -2.152 1.00 98.38 95 VAL A C 1
ATOM 773 O O . VAL A 1 95 ? -3.917 5.837 -1.114 1.00 98.38 95 VAL A O 1
ATOM 776 N N . LYS A 1 96 ? -2.388 6.655 -2.544 1.00 98.25 96 LYS A N 1
ATOM 777 C CA . LYS A 1 96 ? -2.060 7.843 -1.752 1.00 98.25 96 LYS A CA 1
ATOM 778 C C . LYS A 1 96 ? -3.311 8.645 -1.400 1.00 98.25 96 LYS A C 1
ATOM 780 O O . LYS A 1 96 ? -3.516 8.949 -0.232 1.00 98.25 96 LYS A O 1
ATOM 785 N N . GLU A 1 97 ? -4.143 8.953 -2.393 1.00 98.44 97 GLU A N 1
ATOM 786 C CA . GLU A 1 97 ? -5.368 9.730 -2.182 1.00 98.44 97 GLU A CA 1
ATOM 787 C C . GLU A 1 97 ? -6.368 8.988 -1.282 1.00 98.44 97 GLU A C 1
ATOM 789 O O . GLU A 1 97 ? -6.964 9.593 -0.391 1.00 98.44 97 GLU A O 1
ATOM 794 N N . GLY A 1 98 ? -6.508 7.668 -1.450 1.00 98.31 98 GLY A N 1
ATOM 795 C CA . GLY A 1 98 ? -7.379 6.858 -0.596 1.00 98.31 98 GLY A CA 1
ATOM 796 C C . GLY A 1 98 ? -6.934 6.863 0.869 1.00 98.31 98 GLY A C 1
ATOM 797 O O . GLY A 1 98 ? -7.739 7.100 1.771 1.00 98.31 98 GLY A O 1
ATOM 798 N N . LEU A 1 99 ? -5.632 6.692 1.112 1.00 98.38 99 LEU A N 1
ATOM 799 C CA . LEU A 1 99 ? -5.066 6.744 2.462 1.00 98.38 99 LEU A CA 1
ATOM 800 C C . LEU A 1 99 ? -5.128 8.155 3.069 1.00 98.38 99 LEU A C 1
ATOM 802 O O . LEU A 1 99 ? -5.362 8.285 4.267 1.00 98.38 99 LEU A O 1
ATOM 806 N N . GLU A 1 100 ? -4.971 9.216 2.271 1.00 98.00 100 GLU A N 1
ATOM 807 C CA . GLU A 1 100 ? -5.139 10.603 2.732 1.00 98.00 100 GLU A CA 1
ATOM 808 C C . GLU A 1 100 ? -6.588 10.898 3.153 1.00 98.00 100 GLU A C 1
ATOM 810 O O . GLU A 1 100 ? -6.806 11.554 4.173 1.00 98.00 100 GLU A O 1
ATOM 815 N N . ASN A 1 101 ? -7.580 10.387 2.417 1.00 97.00 101 ASN A N 1
ATOM 816 C CA . ASN A 1 101 ? -8.992 10.489 2.799 1.00 97.00 101 ASN A CA 1
ATOM 817 C C . ASN A 1 101 ? -9.286 9.727 4.098 1.00 97.00 101 ASN A C 1
ATOM 819 O O . ASN A 1 101 ? -9.987 10.236 4.980 1.00 97.00 101 ASN A O 1
ATOM 823 N N . LEU A 1 102 ? -8.711 8.532 4.253 1.00 96.44 102 LEU A N 1
ATOM 824 C CA . LEU A 1 102 ? -8.860 7.742 5.470 1.00 96.44 102 LEU A CA 1
ATOM 825 C C . LEU A 1 102 ? -8.218 8.426 6.683 1.00 96.44 102 LEU A C 1
ATOM 827 O O . LEU A 1 102 ? -8.857 8.538 7.727 1.00 96.44 102 LEU A O 1
ATOM 831 N N . LEU A 1 103 ? -6.994 8.942 6.536 1.00 96.19 103 LEU A N 1
ATOM 832 C CA . LEU A 1 103 ? -6.295 9.654 7.605 1.00 96.19 103 LEU A CA 1
ATOM 833 C C . LEU A 1 103 ? -7.105 10.867 8.085 1.00 96.19 103 LEU A C 1
ATOM 835 O O . LEU A 1 103 ? -7.333 11.009 9.284 1.00 96.19 103 LEU A O 1
ATOM 839 N N . LYS A 1 104 ? -7.625 11.681 7.156 1.00 94.00 104 LYS A N 1
ATOM 840 C CA . LYS A 1 104 ? -8.495 12.822 7.489 1.00 94.00 104 LYS A CA 1
ATOM 841 C C . LYS A 1 104 ? -9.767 12.394 8.216 1.00 94.00 104 LYS A C 1
ATOM 843 O O . LYS A 1 104 ? -10.170 13.058 9.163 1.00 94.00 104 LYS A O 1
ATOM 848 N N . THR A 1 105 ? -10.384 11.289 7.791 1.00 92.44 105 THR A N 1
ATOM 849 C CA . THR A 1 105 ? -11.586 10.732 8.435 1.00 92.44 105 THR A CA 1
ATOM 850 C C . THR A 1 105 ? -11.306 10.340 9.889 1.00 92.44 105 THR A C 1
ATOM 852 O O . THR A 1 105 ? -12.092 10.665 10.780 1.00 92.44 105 THR A O 1
ATOM 855 N N . ILE A 1 106 ? -10.162 9.696 10.148 1.00 90.75 106 ILE A N 1
ATOM 856 C CA . ILE A 1 106 ? -9.725 9.321 11.501 1.00 90.75 106 ILE A CA 1
ATOM 857 C C . ILE A 1 106 ? -9.469 10.574 12.358 1.00 90.75 106 ILE A C 1
ATOM 859 O O . ILE A 1 106 ? -9.943 10.651 13.490 1.00 90.75 106 ILE A O 1
ATOM 863 N N . GLU A 1 107 ? -8.777 11.583 11.820 1.00 89.50 107 GLU A N 1
ATOM 864 C CA . GLU A 1 107 ? -8.505 12.847 12.524 1.00 89.50 107 GLU A CA 1
ATOM 865 C C . GLU A 1 107 ? -9.780 13.633 12.871 1.00 89.50 107 GLU A C 1
ATOM 867 O O . GLU A 1 107 ? -9.857 14.265 13.927 1.00 89.50 107 GLU A O 1
ATOM 872 N N . THR A 1 108 ? -10.801 13.613 12.008 1.00 86.69 108 THR A N 1
ATOM 873 C CA . THR A 1 108 ? -12.077 14.283 12.301 1.00 86.69 108 THR A CA 1
ATOM 874 C C . THR A 1 108 ? -12.918 13.531 13.325 1.00 86.69 108 THR A C 1
ATOM 876 O O . THR A 1 108 ? -13.559 14.173 14.162 1.00 86.69 108 THR A O 1
ATOM 879 N N . ALA A 1 109 ? -12.871 12.196 13.322 1.00 81.81 109 ALA A N 1
ATOM 880 C CA . ALA A 1 109 ? -13.599 11.380 14.289 1.00 81.81 109 ALA A CA 1
ATOM 881 C C . ALA A 1 109 ? -13.135 11.643 15.734 1.00 81.81 109 ALA A C 1
ATOM 883 O O . ALA A 1 109 ? -13.966 11.757 16.635 1.00 81.81 109 ALA A O 1
ATOM 884 N N . GLU A 1 110 ? -11.832 11.852 15.958 1.00 73.38 110 GLU A N 1
ATOM 885 C CA . GLU A 1 110 ? -11.293 12.253 17.270 1.00 73.38 110 GLU A CA 1
ATOM 886 C C . GLU A 1 110 ? -11.833 13.599 17.759 1.00 73.38 110 GLU A C 1
ATOM 888 O O . GLU A 1 110 ? -12.033 13.806 18.956 1.00 73.38 110 GLU A O 1
ATOM 893 N N . ARG A 1 111 ? -12.127 14.517 16.833 1.00 78.12 111 ARG A N 1
ATOM 894 C CA . ARG A 1 111 ? -12.740 15.818 17.136 1.00 78.12 111 ARG A CA 1
ATOM 895 C C . ARG A 1 111 ? -14.254 15.717 17.360 1.00 78.12 111 ARG A C 1
ATOM 897 O O . ARG A 1 111 ? -14.924 16.744 17.413 1.00 78.12 111 ARG A O 1
ATOM 904 N N . LYS A 1 112 ? -14.794 14.494 17.489 1.00 74.50 112 LYS A N 1
ATOM 905 C CA . LYS A 1 112 ? -16.230 14.167 17.578 1.00 74.50 112 LYS A CA 1
ATOM 906 C C . LYS A 1 112 ? -17.038 14.643 16.365 1.00 74.50 112 LYS A C 1
ATOM 908 O O . LYS A 1 112 ? -18.248 14.831 16.456 1.00 74.50 112 LYS A O 1
ATOM 913 N N . ILE A 1 113 ? -16.374 14.817 15.221 1.00 68.50 113 ILE A N 1
ATOM 914 C CA . ILE A 1 113 ? -17.006 15.157 13.949 1.00 68.50 113 ILE A CA 1
ATOM 915 C C . ILE A 1 113 ? -17.099 13.862 13.142 1.00 68.50 113 ILE A C 1
ATOM 917 O O . ILE A 1 113 ? -16.094 13.345 12.656 1.00 68.50 113 ILE A O 1
ATOM 921 N N . ILE A 1 114 ? -18.313 13.329 12.995 1.00 66.44 114 ILE A N 1
ATOM 922 C CA . ILE A 1 114 ? -18.576 12.128 12.189 1.00 66.44 114 ILE A CA 1
ATOM 923 C C . ILE A 1 114 ? -18.645 12.545 10.714 1.00 66.44 114 ILE A C 1
ATOM 925 O O . ILE A 1 114 ? -19.711 12.569 10.105 1.00 66.44 114 ILE A O 1
ATOM 929 N N . TYR A 1 115 ? -17.512 12.963 10.153 1.00 71.75 115 TYR A N 1
ATOM 930 C CA . TYR A 1 115 ? -17.389 13.268 8.732 1.00 71.75 115 TYR A CA 1
ATOM 931 C C . TYR A 1 115 ? -16.480 12.239 8.068 1.00 71.75 115 TYR A C 1
ATOM 933 O O . TYR A 1 115 ? -15.346 12.030 8.494 1.00 71.75 115 TYR A O 1
ATOM 941 N N . GLU A 1 116 ? -16.988 11.596 7.021 1.00 78.56 116 GLU A N 1
ATOM 942 C CA . GLU A 1 116 ? -16.252 10.612 6.234 1.00 78.56 116 GLU A CA 1
ATOM 943 C C . GLU A 1 116 ? -15.841 11.229 4.896 1.00 78.56 116 GLU A C 1
ATOM 945 O O . GLU A 1 116 ? -16.684 11.622 4.087 1.00 78.56 116 GLU A O 1
ATOM 950 N N . TYR A 1 117 ? -14.534 11.309 4.649 1.00 83.62 117 TYR A N 1
ATOM 951 C CA . TYR A 1 117 ? -14.010 11.806 3.381 1.00 83.62 117 TYR A CA 1
ATOM 952 C C . TYR A 1 117 ? -14.101 10.705 2.325 1.00 83.62 117 TYR A C 1
ATOM 954 O O . TYR A 1 117 ? -13.391 9.702 2.395 1.00 83.62 117 TYR A O 1
ATOM 962 N N . ARG A 1 118 ? -14.969 10.905 1.329 1.00 89.38 118 ARG A N 1
ATOM 963 C CA . ARG A 1 118 ? -15.184 9.968 0.218 1.00 89.38 118 ARG A CA 1
ATOM 964 C C . ARG A 1 118 ? -14.675 10.538 -1.100 1.00 89.38 118 ARG A C 1
ATOM 966 O O . ARG A 1 118 ? -14.807 11.733 -1.357 1.00 89.38 118 ARG A O 1
ATOM 973 N N . SER A 1 119 ? -14.131 9.671 -1.950 1.00 91.06 119 SER A N 1
ATOM 974 C CA . SER A 1 119 ? -13.766 10.014 -3.326 1.00 91.06 119 SER A CA 1
ATOM 975 C C . SER A 1 119 ? -14.901 9.652 -4.280 1.00 91.06 119 SER A C 1
ATOM 977 O O . SER A 1 119 ? -15.532 8.604 -4.149 1.00 91.06 119 SER A O 1
ATOM 979 N N . THR A 1 120 ? -15.136 10.493 -5.286 1.00 92.81 120 THR A N 1
ATOM 980 C CA . THR A 1 120 ? -16.030 10.171 -6.410 1.00 92.81 120 THR A CA 1
ATOM 981 C C . THR A 1 120 ? -15.385 9.195 -7.397 1.00 92.81 120 THR A C 1
ATOM 983 O O . THR A 1 120 ? -16.081 8.614 -8.229 1.00 92.81 120 THR A O 1
ATOM 986 N N . ASN A 1 121 ? -14.066 8.978 -7.312 1.00 95.94 121 ASN A N 1
ATOM 987 C CA . ASN A 1 121 ? -13.371 7.971 -8.101 1.00 95.94 121 ASN A CA 1
ATOM 988 C C . ASN A 1 121 ? -13.495 6.591 -7.420 1.00 95.94 121 ASN A C 1
ATOM 990 O O . ASN A 1 121 ? -12.948 6.394 -6.329 1.00 95.94 121 ASN A O 1
ATOM 994 N N . PRO A 1 122 ? -14.131 5.598 -8.071 1.00 95.56 122 PRO A N 1
ATOM 995 C CA . PRO A 1 122 ? -14.377 4.289 -7.469 1.00 95.56 122 PRO A CA 1
ATOM 996 C C . PRO A 1 122 ? -13.088 3.527 -7.146 1.00 95.56 122 PRO A C 1
ATOM 998 O O . PRO A 1 122 ? -13.063 2.740 -6.205 1.00 95.56 122 PRO A O 1
ATOM 1001 N N . ARG A 1 123 ? -12.003 3.758 -7.895 1.00 96.50 123 ARG A N 1
ATOM 1002 C CA . ARG A 1 123 ? -10.717 3.083 -7.666 1.00 96.50 123 ARG A CA 1
ATOM 1003 C C . ARG A 1 123 ? -10.100 3.525 -6.347 1.00 96.50 123 ARG A C 1
ATOM 1005 O O . ARG A 1 123 ? -9.637 2.688 -5.582 1.00 96.50 123 ARG A O 1
ATOM 1012 N N . ILE A 1 124 ? -10.163 4.827 -6.076 1.00 98.00 124 ILE A N 1
ATOM 1013 C CA . ILE A 1 124 ? -9.703 5.422 -4.821 1.00 98.00 124 ILE A CA 1
ATOM 1014 C C . ILE A 1 124 ? -10.602 4.966 -3.673 1.00 98.00 124 ILE A C 1
ATOM 1016 O O . ILE A 1 124 ? -10.092 4.486 -2.667 1.00 98.00 124 ILE A O 1
ATOM 1020 N N . GLN A 1 125 ? -11.928 5.037 -3.842 1.00 97.62 125 GLN A N 1
ATOM 1021 C CA . GLN A 1 125 ? -12.859 4.670 -2.774 1.00 97.62 125 GLN A CA 1
ATOM 1022 C C . GLN A 1 125 ? -12.730 3.200 -2.358 1.00 97.62 125 GLN A C 1
ATOM 1024 O O . GLN A 1 125 ? -12.694 2.909 -1.170 1.00 97.62 125 GLN A O 1
ATOM 1029 N N . ILE A 1 126 ? -12.568 2.275 -3.309 1.00 97.62 126 ILE A N 1
ATOM 1030 C CA . ILE A 1 126 ? -12.386 0.850 -2.995 1.00 97.62 126 ILE A CA 1
ATOM 1031 C C . ILE A 1 126 ? -11.085 0.599 -2.217 1.00 97.62 126 ILE A C 1
ATOM 1033 O O . ILE A 1 126 ? -11.066 -0.259 -1.335 1.00 97.62 126 ILE A O 1
ATOM 1037 N N . VAL A 1 127 ? -10.002 1.333 -2.508 1.00 97.94 127 VAL A N 1
ATOM 1038 C CA . VAL A 1 127 ? -8.773 1.253 -1.700 1.00 97.94 127 VAL A CA 1
ATOM 1039 C C . VAL A 1 127 ? -9.035 1.769 -0.287 1.00 97.94 127 VAL A C 1
ATOM 1041 O O . VAL A 1 127 ? -8.684 1.084 0.674 1.00 97.94 127 VAL A O 1
ATOM 1044 N N . THR A 1 128 ? -9.685 2.930 -0.156 1.00 98.06 128 THR A N 1
ATOM 1045 C CA . THR A 1 128 ? -10.063 3.511 1.141 1.00 98.06 128 THR A CA 1
ATOM 1046 C C . THR A 1 128 ? -10.874 2.522 1.973 1.00 98.06 128 THR A C 1
ATOM 1048 O O . THR A 1 128 ? -10.505 2.239 3.109 1.00 98.06 128 THR A O 1
ATOM 1051 N N . ASP A 1 129 ? -11.934 1.953 1.396 1.00 97.25 129 ASP A N 1
ATOM 1052 C CA . ASP A 1 129 ? -12.849 1.039 2.082 1.00 97.25 129 ASP A CA 1
ATOM 1053 C C . ASP A 1 129 ? -12.143 -0.254 2.497 1.00 97.25 129 ASP A C 1
ATOM 1055 O O . ASP A 1 129 ? -12.300 -0.710 3.629 1.00 97.25 129 ASP A O 1
ATOM 1059 N N . SER A 1 130 ? -11.314 -0.822 1.613 1.00 97.94 130 SER A N 1
ATOM 1060 C CA . SER A 1 130 ? -10.571 -2.049 1.911 1.00 97.94 130 SER A CA 1
ATOM 1061 C C . SER A 1 130 ? -9.592 -1.865 3.070 1.00 97.94 130 SER A C 1
ATOM 1063 O O . SER A 1 130 ? -9.472 -2.751 3.917 1.00 97.94 130 SER A O 1
ATOM 1065 N N . VAL A 1 131 ? -8.881 -0.735 3.112 1.00 98.19 131 VAL A N 1
ATOM 1066 C CA . VAL A 1 131 ? -7.921 -0.439 4.185 1.00 98.19 131 VAL A CA 1
ATOM 1067 C C . VAL A 1 131 ? -8.659 -0.096 5.479 1.00 98.19 131 VAL A C 1
ATOM 1069 O O . VAL A 1 131 ? -8.286 -0.584 6.545 1.00 98.19 131 VAL A O 1
ATOM 1072 N N . LYS A 1 132 ? -9.740 0.688 5.393 1.00 97.00 132 LYS A N 1
ATOM 1073 C CA . LYS A 1 132 ? -10.593 1.041 6.534 1.00 97.00 132 LYS A CA 1
ATOM 1074 C C . LYS A 1 132 ? -11.167 -0.202 7.208 1.00 97.00 132 LYS A C 1
ATOM 1076 O O . LYS A 1 132 ? -11.016 -0.349 8.416 1.00 97.00 132 LYS A O 1
ATOM 1081 N N . GLN A 1 133 ? -11.754 -1.115 6.434 1.00 96.06 133 GLN A N 1
ATOM 1082 C CA . GLN A 1 133 ? -12.331 -2.353 6.958 1.00 96.06 133 GLN A CA 1
ATOM 1083 C C . GLN A 1 133 ? -11.285 -3.201 7.690 1.00 96.06 133 GLN A C 1
ATOM 1085 O O . GLN A 1 133 ? -11.564 -3.738 8.761 1.00 96.06 133 GLN A O 1
ATOM 1090 N N . MET A 1 134 ? -10.073 -3.304 7.133 1.00 96.00 134 MET A N 1
ATOM 1091 C CA . MET A 1 134 ? -8.960 -3.969 7.807 1.00 96.00 134 MET A CA 1
ATOM 1092 C C . MET A 1 134 ? -8.686 -3.280 9.157 1.00 96.00 134 MET A C 1
ATOM 1094 O O . MET A 1 134 ? -8.676 -3.932 10.200 1.00 96.00 134 MET A O 1
ATOM 1098 N N . ILE A 1 135 ? -8.479 -1.958 9.154 1.00 96.50 135 ILE A N 1
ATOM 1099 C CA . ILE A 1 135 ? -8.100 -1.200 10.355 1.00 96.50 135 ILE A CA 1
ATOM 1100 C C . ILE A 1 135 ? -9.150 -1.354 11.452 1.00 96.50 135 ILE A C 1
ATOM 1102 O O . ILE A 1 135 ? -8.789 -1.663 12.582 1.00 96.50 135 ILE A O 1
ATOM 1106 N N . GLU A 1 136 ? -10.433 -1.208 11.125 1.00 94.81 136 GLU A N 1
ATOM 1107 C CA . GLU A 1 136 ? -11.529 -1.344 12.090 1.00 94.81 136 GLU A CA 1
ATOM 1108 C C . GLU A 1 136 ? -11.570 -2.737 12.724 1.00 94.81 136 GLU A C 1
ATOM 1110 O O . GLU A 1 136 ? -11.739 -2.864 13.938 1.00 94.81 136 GLU A O 1
ATOM 1115 N N . LYS A 1 137 ? -11.369 -3.783 11.917 1.00 93.69 137 LYS A N 1
ATOM 1116 C CA . LYS A 1 137 ? -11.285 -5.166 12.390 1.00 93.69 137 LYS A CA 1
ATOM 1117 C C . LYS A 1 137 ? -10.136 -5.346 13.383 1.00 93.69 137 LYS A C 1
ATOM 1119 O O . LYS A 1 137 ? -10.315 -5.918 14.458 1.00 93.69 137 LYS A O 1
ATOM 1124 N N . GLN A 1 138 ? -8.956 -4.832 13.039 1.00 93.50 138 GLN A N 1
ATOM 1125 C CA . GLN A 1 138 ? -7.779 -4.974 13.887 1.00 93.50 138 GLN A CA 1
ATOM 1126 C C . GLN A 1 138 ? -7.862 -4.106 15.148 1.00 93.50 138 GLN A C 1
ATOM 1128 O O . GLN A 1 138 ? -7.454 -4.558 16.210 1.00 93.50 138 GLN A O 1
ATOM 1133 N N . GLN A 1 139 ? -8.452 -2.910 15.083 1.00 92.88 139 GLN A N 1
ATOM 1134 C CA . GLN A 1 139 ? -8.718 -2.071 16.259 1.00 92.88 139 GLN A CA 1
ATOM 1135 C C . GLN A 1 139 ? -9.643 -2.763 17.269 1.00 92.88 139 GLN A C 1
ATOM 1137 O O . GLN A 1 139 ? -9.439 -2.637 18.474 1.00 92.88 139 GLN A O 1
ATOM 1142 N N . LYS A 1 140 ? -10.621 -3.539 16.791 1.00 92.69 140 LYS A N 1
ATOM 1143 C CA . LYS A 1 140 ? -11.522 -4.339 17.636 1.00 92.69 140 LYS A CA 1
ATOM 1144 C C . LYS A 1 140 ? -10.897 -5.635 18.165 1.00 92.69 140 LYS A C 1
ATOM 1146 O O . LYS A 1 140 ? -11.523 -6.309 18.977 1.00 92.69 140 LYS A O 1
ATOM 1151 N N . GLY A 1 141 ? -9.692 -5.997 17.718 1.00 90.94 141 GLY A N 1
ATOM 1152 C CA . GLY A 1 141 ? -9.051 -7.266 18.073 1.00 90.94 141 GLY A CA 1
ATOM 1153 C C . GLY A 1 141 ? -9.786 -8.496 17.532 1.00 90.94 141 GLY A C 1
ATOM 1154 O O . GLY A 1 141 ? -9.719 -9.572 18.126 1.00 90.94 141 GLY A O 1
ATOM 1155 N N . GLU A 1 142 ? -10.523 -8.345 16.429 1.00 89.69 142 GLU A N 1
ATOM 1156 C CA . GLU A 1 142 ? -11.215 -9.463 15.784 1.00 89.69 142 GLU A CA 1
ATOM 1157 C C . GLU A 1 142 ? -10.202 -10.494 15.246 1.00 89.69 142 GLU A C 1
ATOM 1159 O O . GLU A 1 142 ? -9.052 -10.169 14.940 1.00 89.69 142 GLU A O 1
ATOM 1164 N N . ASP A 1 143 ? -10.622 -11.756 15.133 1.00 84.56 143 ASP A N 1
ATOM 1165 C CA . ASP A 1 143 ? -9.804 -12.889 14.666 1.00 84.56 143 ASP A CA 1
ATOM 1166 C C . ASP A 1 143 ? -8.501 -13.131 15.452 1.00 84.56 143 ASP A C 1
ATOM 1168 O O . ASP A 1 143 ? -7.532 -13.681 14.928 1.00 84.56 143 ASP A O 1
ATOM 1172 N N . GLY A 1 144 ? -8.466 -12.726 16.725 1.00 82.94 144 GLY A N 1
ATOM 1173 C CA . GLY A 1 144 ? -7.289 -12.890 17.580 1.00 82.94 144 GLY A CA 1
ATOM 1174 C C . GLY A 1 144 ? -6.129 -11.962 17.211 1.00 82.94 144 GLY A C 1
ATOM 1175 O O . GLY A 1 144 ? -5.001 -12.181 17.656 1.00 82.94 144 GLY A O 1
ATOM 1176 N N . LEU A 1 145 ? -6.383 -10.929 16.400 1.00 85.62 145 LEU A N 1
ATOM 1177 C CA . LEU A 1 145 ? -5.397 -9.903 16.081 1.00 85.62 145 LEU A CA 1
ATOM 1178 C C . LEU A 1 145 ? -5.130 -9.023 17.306 1.00 85.62 145 LEU A C 1
ATOM 1180 O O . LEU A 1 145 ? -6.040 -8.696 18.068 1.00 85.62 145 LEU A O 1
ATOM 1184 N N . ARG A 1 146 ? -3.879 -8.575 17.470 1.00 91.38 146 ARG A N 1
ATOM 1185 C CA . ARG A 1 146 ? -3.540 -7.570 18.483 1.00 91.38 146 ARG A CA 1
ATOM 1186 C C . ARG A 1 146 ? -4.301 -6.268 18.181 1.00 91.38 146 ARG A C 1
ATOM 1188 O O . ARG A 1 146 ? -4.108 -5.733 17.082 1.00 91.38 146 ARG A O 1
ATOM 1195 N N . PRO A 1 147 ? -5.067 -5.721 19.145 1.00 94.75 147 PRO A N 1
ATOM 1196 C CA . PRO A 1 147 ? -5.641 -4.389 19.029 1.00 94.75 147 PRO A CA 1
ATOM 1197 C C . PRO A 1 147 ? -4.571 -3.328 18.767 1.00 94.75 147 PRO A C 1
ATOM 1199 O O . PRO A 1 147 ? -3.484 -3.353 19.355 1.00 94.75 147 PRO A O 1
ATOM 1202 N N . VAL A 1 148 ? -4.887 -2.389 17.883 1.00 95.00 148 VAL A N 1
ATOM 1203 C CA . VAL A 1 148 ? -4.011 -1.271 17.508 1.00 95.00 148 VAL A CA 1
ATOM 1204 C C . VAL A 1 148 ? -4.644 0.042 17.941 1.00 95.00 148 VAL A C 1
ATOM 1206 O O . VAL A 1 148 ? -5.863 0.199 17.867 1.00 95.00 148 VAL A O 1
ATOM 1209 N N . SER A 1 149 ? -3.827 0.986 18.409 1.00 95.00 149 SER A N 1
ATOM 1210 C CA . SER A 1 149 ? -4.329 2.301 18.814 1.00 95.00 149 SER A CA 1
ATOM 1211 C C . SER A 1 149 ? -4.571 3.208 17.603 1.00 95.00 149 SER A C 1
ATOM 1213 O O . SER A 1 149 ? -4.134 2.932 16.476 1.00 95.00 149 SER A O 1
ATOM 1215 N N . VAL A 1 150 ? -5.267 4.322 17.829 1.00 93.81 150 VAL A N 1
ATOM 1216 C CA . VAL A 1 150 ? -5.482 5.338 16.791 1.00 93.81 150 VAL A CA 1
ATOM 1217 C C . VAL A 1 150 ? -4.156 6.004 16.404 1.00 93.81 150 VAL A C 1
ATOM 1219 O O . VAL A 1 150 ? -3.908 6.240 15.223 1.00 93.81 150 VAL A O 1
ATOM 1222 N N . GLU A 1 151 ? -3.261 6.231 17.363 1.00 94.56 151 GLU A N 1
ATOM 1223 C CA . GLU A 1 151 ? -1.918 6.776 17.135 1.00 94.56 151 GLU A CA 1
ATOM 1224 C C . GLU A 1 151 ? -1.069 5.832 16.279 1.00 94.56 151 GLU A C 1
ATOM 1226 O O . GLU A 1 151 ? -0.454 6.272 15.308 1.00 94.56 151 GLU A O 1
ATOM 1231 N N . GLU A 1 152 ? -1.088 4.529 16.580 1.00 95.50 152 GLU A N 1
ATOM 1232 C CA . GLU A 1 152 ? -0.389 3.516 15.781 1.00 95.50 152 GLU A CA 1
ATOM 1233 C C . GLU A 1 152 ? -0.947 3.455 14.347 1.00 95.50 152 GLU A C 1
ATOM 1235 O O . GLU A 1 152 ? -0.194 3.388 13.371 1.00 95.50 152 GLU A O 1
ATOM 1240 N N . THR A 1 153 ? -2.274 3.562 14.213 1.00 96.50 153 THR A N 1
ATOM 1241 C CA . THR A 1 153 ? -2.975 3.650 12.921 1.00 96.50 153 THR A CA 1
ATOM 1242 C C . THR A 1 153 ? -2.485 4.837 12.103 1.00 96.50 153 THR A C 1
ATOM 1244 O O . THR A 1 153 ? -2.092 4.676 10.944 1.00 96.50 153 THR A O 1
ATOM 1247 N N . LYS A 1 154 ? -2.454 6.028 12.702 1.00 96.19 154 LYS A N 1
ATOM 1248 C CA . LYS A 1 154 ? -1.976 7.241 12.035 1.00 96.19 154 LYS A CA 1
ATOM 1249 C C . LYS A 1 154 ? -0.512 7.137 11.643 1.00 96.19 154 LYS A C 1
ATOM 1251 O O . LYS A 1 154 ? -0.186 7.481 10.513 1.00 96.19 154 LYS A O 1
ATOM 1256 N N . ALA A 1 155 ? 0.349 6.632 12.526 1.00 96.00 155 ALA A N 1
ATOM 1257 C CA . ALA A 1 155 ? 1.772 6.470 12.241 1.00 96.00 155 ALA A CA 1
ATOM 1258 C C . ALA A 1 155 ? 2.004 5.574 11.011 1.00 96.00 155 ALA A C 1
ATOM 1260 O O . ALA A 1 155 ? 2.739 5.957 10.098 1.00 96.00 155 ALA A O 1
ATOM 1261 N N . CYS A 1 156 ? 1.308 4.434 10.932 1.00 96.81 156 CYS A N 1
ATOM 1262 C CA . CYS A 1 156 ? 1.384 3.531 9.780 1.00 96.81 156 CYS A CA 1
ATOM 1263 C C . CYS A 1 156 ? 0.867 4.180 8.490 1.00 96.81 156 CYS A C 1
ATOM 1265 O O . CYS A 1 156 ? 1.550 4.139 7.464 1.00 96.81 156 CYS A O 1
ATOM 1267 N N . LEU A 1 157 ? -0.308 4.819 8.533 1.00 97.56 157 LEU A N 1
ATOM 1268 C CA . LEU A 1 157 ? -0.866 5.514 7.369 1.00 97.56 157 LEU A CA 1
ATOM 1269 C C . LEU A 1 157 ? 0.056 6.642 6.892 1.00 97.56 157 LEU A C 1
ATOM 1271 O O . LEU A 1 157 ? 0.336 6.742 5.698 1.00 97.56 157 LEU A O 1
ATOM 1275 N N . MET A 1 158 ? 0.563 7.467 7.810 1.00 96.38 158 MET A N 1
ATOM 1276 C CA . MET A 1 158 ? 1.457 8.579 7.493 1.00 96.38 158 MET A CA 1
ATOM 1277 C C . MET A 1 158 ? 2.760 8.103 6.860 1.00 96.38 158 MET A C 1
ATOM 1279 O O . MET A 1 158 ? 3.181 8.695 5.869 1.00 96.38 158 MET A O 1
ATOM 1283 N N . ALA A 1 159 ? 3.369 7.030 7.365 1.00 95.31 159 ALA A N 1
ATOM 1284 C CA . ALA A 1 159 ? 4.591 6.487 6.780 1.00 95.31 159 ALA A CA 1
ATOM 1285 C C . ALA A 1 159 ? 4.383 6.049 5.324 1.00 95.31 159 ALA A C 1
ATOM 1287 O O . ALA A 1 159 ? 5.150 6.443 4.443 1.00 95.31 159 ALA A O 1
ATOM 1288 N N . ILE A 1 160 ? 3.294 5.325 5.043 1.00 96.56 160 ILE A N 1
ATOM 1289 C CA . ILE A 1 160 ? 2.947 4.923 3.674 1.00 96.56 160 ILE A CA 1
ATOM 1290 C C . ILE A 1 160 ? 2.675 6.154 2.798 1.00 96.56 160 ILE A C 1
ATOM 1292 O O . ILE A 1 160 ? 3.194 6.252 1.685 1.00 96.56 160 ILE A O 1
ATOM 1296 N N . ILE A 1 161 ? 1.885 7.113 3.290 1.00 97.12 161 ILE A N 1
ATOM 1297 C CA . ILE A 1 161 ? 1.539 8.337 2.554 1.00 97.12 161 ILE A CA 1
ATOM 1298 C C . ILE A 1 161 ? 2.792 9.154 2.222 1.00 97.12 161 ILE A C 1
ATOM 1300 O O . ILE A 1 161 ? 2.904 9.648 1.102 1.00 97.12 161 ILE A O 1
ATOM 1304 N N . VAL A 1 162 ? 3.739 9.304 3.152 1.00 94.56 162 VAL A N 1
ATOM 1305 C CA . VAL A 1 162 ? 4.995 10.040 2.928 1.00 94.56 162 VAL A CA 1
ATOM 1306 C C . VAL A 1 162 ? 5.826 9.373 1.832 1.00 94.56 162 VAL A C 1
ATOM 1308 O O . VAL A 1 162 ? 6.230 10.055 0.886 1.00 94.56 162 VAL A O 1
ATOM 1311 N N . THR A 1 163 ? 5.997 8.049 1.888 1.00 93.38 163 THR A N 1
ATOM 1312 C CA . THR A 1 163 ? 6.675 7.291 0.826 1.00 93.38 163 THR A CA 1
ATOM 1313 C C . THR A 1 163 ? 5.968 7.470 -0.519 1.00 93.38 163 THR A C 1
ATOM 1315 O O . THR A 1 163 ? 6.595 7.833 -1.516 1.00 93.38 163 THR A O 1
ATOM 1318 N N . LEU A 1 164 ? 4.642 7.311 -0.561 1.00 94.62 164 LEU A N 1
ATOM 1319 C CA . LEU A 1 164 ? 3.852 7.505 -1.779 1.00 94.62 164 LEU A CA 1
ATOM 1320 C C . LEU A 1 164 ? 3.942 8.936 -2.323 1.00 94.62 164 LEU A C 1
ATOM 1322 O O . LEU A 1 164 ? 4.017 9.120 -3.536 1.00 94.62 164 LEU A O 1
ATOM 1326 N N . ARG A 1 165 ? 3.955 9.963 -1.464 1.00 94.44 165 ARG A N 1
ATOM 1327 C CA . ARG A 1 165 ? 4.111 11.367 -1.880 1.00 94.44 165 ARG A CA 1
ATOM 1328 C C . ARG A 1 165 ? 5.426 11.590 -2.612 1.00 94.44 165 ARG A C 1
ATOM 1330 O O . ARG A 1 165 ? 5.399 12.249 -3.652 1.00 94.44 165 ARG A O 1
ATOM 1337 N N . SER A 1 166 ? 6.536 11.041 -2.112 1.00 89.00 166 SER A N 1
ATOM 1338 C CA . SER A 1 166 ? 7.834 11.162 -2.789 1.00 89.00 166 SER A CA 1
ATOM 1339 C C . SER A 1 166 ? 7.792 10.528 -4.182 1.00 89.00 166 SER A C 1
ATOM 1341 O O . SER A 1 166 ? 8.121 11.175 -5.178 1.00 89.00 166 SER A O 1
ATOM 1343 N N . LEU A 1 167 ? 7.271 9.302 -4.274 1.00 86.69 167 LEU A N 1
ATOM 1344 C CA . LEU A 1 167 ? 7.188 8.546 -5.525 1.00 86.69 167 LEU A CA 1
ATOM 1345 C C . LEU A 1 167 ? 6.267 9.212 -6.559 1.00 86.69 167 LEU A C 1
ATOM 1347 O O . LEU A 1 167 ? 6.634 9.363 -7.724 1.00 86.69 167 LEU A O 1
ATOM 1351 N N . VAL A 1 168 ? 5.088 9.666 -6.127 1.00 88.25 168 VAL A N 1
ATOM 1352 C CA . VAL A 1 168 ? 4.095 10.327 -6.989 1.00 88.25 168 VAL A CA 1
ATOM 1353 C C . VAL A 1 168 ? 4.581 11.697 -7.460 1.00 88.25 168 VAL A C 1
ATOM 1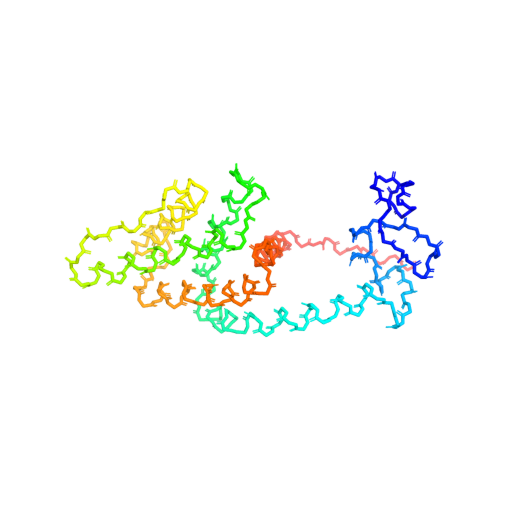355 O O . VAL A 1 168 ? 4.283 12.092 -8.585 1.00 88.25 168 VAL A O 1
ATOM 1358 N N . ARG A 1 169 ? 5.347 12.424 -6.633 1.00 86.94 169 ARG A N 1
ATOM 1359 C CA . ARG A 1 169 ? 5.962 13.700 -7.030 1.00 86.94 169 ARG A CA 1
ATOM 1360 C C . ARG A 1 169 ? 6.967 13.510 -8.166 1.00 86.94 169 ARG A C 1
ATOM 1362 O O . ARG A 1 169 ? 7.045 14.364 -9.042 1.00 86.94 169 ARG A O 1
ATOM 1369 N N . GLN A 1 170 ? 7.723 12.414 -8.145 1.00 79.56 170 GLN A N 1
ATOM 1370 C CA . GLN A 1 170 ? 8.685 12.082 -9.197 1.00 79.56 170 GLN A CA 1
ATOM 1371 C C . GLN A 1 170 ? 7.987 11.561 -10.463 1.00 79.56 170 GLN A C 1
ATOM 1373 O O . GLN A 1 170 ? 8.393 11.893 -11.575 1.00 79.56 170 GLN A O 1
ATOM 1378 N N . ASN A 1 171 ? 6.933 10.754 -10.306 1.00 78.06 171 ASN A N 1
ATOM 1379 C CA . ASN A 1 171 ? 6.140 10.222 -11.410 1.00 78.06 171 ASN A CA 1
ATOM 1380 C C . ASN A 1 171 ? 4.668 10.002 -10.993 1.00 78.06 171 ASN A C 1
ATOM 1382 O O . ASN A 1 171 ? 4.383 9.058 -10.251 1.00 78.06 171 ASN A O 1
ATOM 1386 N N . PRO A 1 172 ? 3.708 10.785 -11.522 1.00 78.81 172 PRO A N 1
ATOM 1387 C CA . PRO A 1 172 ? 2.285 10.616 -11.217 1.00 78.81 172 PRO A CA 1
ATOM 1388 C C . PRO A 1 172 ? 1.713 9.234 -11.570 1.00 78.81 172 PRO A C 1
ATOM 1390 O O . PRO A 1 172 ? 0.761 8.781 -10.939 1.00 78.81 172 PRO A O 1
ATOM 1393 N N . GLU A 1 173 ? 2.314 8.543 -12.539 1.00 81.56 173 GLU A N 1
ATOM 1394 C CA . GLU A 1 173 ? 1.919 7.204 -12.996 1.00 81.56 173 GLU A CA 1
ATOM 1395 C C . GLU A 1 173 ? 2.786 6.100 -12.353 1.00 81.56 173 GLU A C 1
ATOM 1397 O O . GLU A 1 173 ? 2.972 5.016 -12.908 1.00 81.56 173 GLU A O 1
ATOM 1402 N N . SER A 1 174 ? 3.376 6.380 -11.185 1.00 83.69 174 SER A N 1
ATOM 1403 C CA . SER A 1 174 ? 4.192 5.429 -10.427 1.00 83.69 174 SER A CA 1
ATOM 1404 C C . SER A 1 174 ? 3.391 4.196 -9.979 1.00 83.69 174 SER A C 1
ATOM 1406 O O . SER A 1 174 ? 2.249 4.304 -9.535 1.00 83.69 174 SER A O 1
ATOM 1408 N N . THR A 1 175 ? 4.028 3.023 -10.040 1.00 86.94 175 THR A N 1
ATOM 1409 C CA . THR A 1 175 ? 3.579 1.755 -9.420 1.00 86.94 175 THR A CA 1
ATOM 1410 C C . THR A 1 175 ? 4.640 1.187 -8.474 1.00 86.94 175 THR A C 1
ATOM 1412 O O . THR A 1 175 ? 4.668 -0.003 -8.166 1.00 86.94 175 THR A O 1
ATOM 1415 N N . ILE A 1 176 ? 5.596 2.021 -8.078 1.00 86.75 176 ILE A N 1
ATOM 1416 C CA . ILE A 1 176 ? 6.825 1.651 -7.386 1.00 86.75 176 ILE A CA 1
ATOM 1417 C C . ILE A 1 176 ? 6.531 1.088 -6.008 1.00 86.75 176 ILE A C 1
ATOM 1419 O O . ILE A 1 176 ? 7.103 0.055 -5.646 1.00 86.75 176 ILE A O 1
ATOM 1423 N N . TYR A 1 177 ? 5.674 1.760 -5.246 1.00 91.94 177 TYR A N 1
ATOM 1424 C CA . TYR A 1 177 ? 5.288 1.293 -3.923 1.00 91.94 177 TYR A CA 1
ATOM 1425 C C . TYR A 1 177 ? 4.531 -0.028 -4.037 1.00 91.94 177 TYR A C 1
ATOM 1427 O O . TYR A 1 177 ? 4.927 -1.025 -3.432 1.00 91.94 177 TYR A O 1
ATOM 1435 N N . LEU A 1 178 ? 3.539 -0.078 -4.927 1.00 91.06 178 LEU A N 1
ATOM 1436 C CA . LEU A 1 178 ? 2.763 -1.285 -5.200 1.00 91.06 178 LEU A CA 1
ATOM 1437 C C . LEU A 1 178 ? 3.640 -2.474 -5.636 1.00 91.06 178 LEU A C 1
ATOM 1439 O O . LEU A 1 178 ? 3.438 -3.601 -5.189 1.00 91.06 178 LEU A O 1
ATOM 1443 N N . ASP A 1 179 ? 4.644 -2.254 -6.485 1.00 86.31 179 ASP A N 1
ATOM 1444 C CA . ASP A 1 179 ? 5.587 -3.291 -6.923 1.00 86.31 179 ASP A CA 1
ATOM 1445 C C . ASP A 1 179 ? 6.586 -3.695 -5.833 1.00 86.31 179 ASP A C 1
ATOM 1447 O O . ASP A 1 179 ? 7.155 -4.792 -5.873 1.00 86.31 179 ASP A O 1
ATOM 1451 N N . PHE A 1 180 ? 6.874 -2.799 -4.890 1.00 86.81 180 PHE A N 1
ATOM 1452 C CA . PHE A 1 180 ? 7.694 -3.107 -3.726 1.00 86.81 180 PHE A CA 1
ATOM 1453 C C . PHE A 1 180 ? 6.930 -4.030 -2.777 1.00 86.81 180 PHE A C 1
ATOM 1455 O O . PHE A 1 180 ? 7.382 -5.156 -2.553 1.00 86.81 180 PHE A O 1
ATOM 1462 N N . ILE A 1 181 ? 5.744 -3.620 -2.318 1.00 89.19 181 ILE A N 1
ATOM 1463 C CA . ILE A 1 181 ? 4.971 -4.391 -1.337 1.00 89.19 181 ILE A CA 1
ATOM 1464 C C . ILE A 1 181 ? 4.474 -5.718 -1.926 1.00 89.19 181 ILE A C 1
ATOM 1466 O O . ILE A 1 181 ? 4.512 -6.739 -1.246 1.00 89.19 181 ILE A O 1
ATOM 1470 N N . HIS A 1 182 ? 4.135 -5.779 -3.221 1.00 83.50 182 HIS A N 1
ATOM 1471 C CA . HIS A 1 182 ? 3.772 -7.046 -3.868 1.00 83.50 182 HIS A CA 1
ATOM 1472 C C . HIS A 1 182 ? 4.939 -8.052 -3.870 1.00 83.50 182 HIS A C 1
ATOM 1474 O O . HIS A 1 182 ? 4.746 -9.246 -3.676 1.00 83.50 182 HIS A O 1
ATOM 1480 N N . ARG A 1 183 ? 6.188 -7.598 -4.044 1.00 76.94 183 ARG A N 1
ATOM 1481 C CA . ARG A 1 183 ? 7.362 -8.490 -3.956 1.00 76.94 183 ARG A CA 1
ATOM 1482 C C . ARG A 1 183 ? 7.699 -8.864 -2.517 1.00 76.94 183 ARG A C 1
ATOM 1484 O O . ARG A 1 183 ? 8.124 -9.992 -2.274 1.00 76.94 183 ARG A O 1
ATOM 1491 N N . TYR A 1 184 ? 7.530 -7.928 -1.589 1.00 73.50 184 TYR A N 1
ATOM 1492 C CA . TYR A 1 184 ? 7.789 -8.137 -0.169 1.00 73.50 184 TYR A CA 1
ATOM 1493 C C . TYR A 1 184 ? 6.850 -9.201 0.419 1.00 73.50 184 TYR A C 1
ATOM 1495 O O . TYR A 1 184 ? 7.310 -10.187 0.994 1.00 73.50 184 TYR A O 1
ATOM 1503 N N . THR A 1 185 ? 5.550 -9.073 0.152 1.00 64.62 185 THR A N 1
ATOM 1504 C CA . THR A 1 185 ? 4.503 -10.017 0.576 1.00 64.62 185 THR A CA 1
ATOM 1505 C C . THR A 1 185 ? 4.706 -11.420 -0.007 1.00 64.62 185 THR A C 1
ATOM 1507 O O . THR A 1 185 ? 4.682 -12.405 0.730 1.00 64.62 185 THR A O 1
ATOM 1510 N N . GLN A 1 186 ? 5.036 -11.532 -1.298 1.00 62.62 186 GLN A N 1
ATOM 1511 C CA .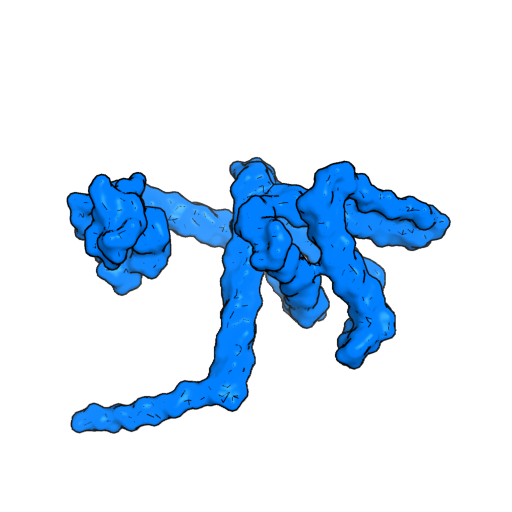 GLN A 1 186 ? 5.414 -12.810 -1.922 1.00 62.62 186 GLN A CA 1
ATOM 1512 C C . GLN A 1 186 ? 6.684 -13.420 -1.295 1.00 62.62 186 GLN A C 1
ATOM 1514 O O . GLN A 1 186 ? 6.808 -14.640 -1.177 1.00 62.62 186 GLN A O 1
ATOM 1519 N N . GLY A 1 187 ? 7.631 -12.583 -0.861 1.00 56.06 187 GLY A N 1
ATOM 1520 C CA . GLY A 1 187 ? 8.833 -13.005 -0.141 1.00 56.06 187 GLY A CA 1
ATOM 1521 C C . GLY A 1 187 ? 8.540 -13.577 1.250 1.00 56.06 187 GLY A C 1
ATOM 1522 O O . GLY A 1 187 ? 9.137 -14.591 1.617 1.00 56.06 187 GLY A O 1
ATOM 1523 N N . ILE A 1 188 ? 7.608 -12.976 1.996 1.00 58.38 188 ILE A N 1
ATOM 1524 C CA . ILE A 1 188 ? 7.150 -13.475 3.304 1.00 58.38 188 ILE A CA 1
ATOM 1525 C C . ILE A 1 188 ? 6.422 -14.809 3.143 1.00 58.38 188 ILE A C 1
ATOM 1527 O O . ILE A 1 188 ? 6.783 -15.777 3.810 1.00 58.38 188 ILE A O 1
ATOM 1531 N N . ILE A 1 189 ? 5.466 -14.893 2.211 1.00 54.94 189 ILE A N 1
ATOM 1532 C CA . ILE A 1 189 ? 4.725 -16.131 1.929 1.00 54.94 189 ILE A CA 1
ATOM 1533 C C . ILE A 1 189 ? 5.701 -17.256 1.575 1.00 54.94 189 ILE A C 1
ATOM 1535 O O . ILE A 1 189 ? 5.628 -18.349 2.128 1.00 54.94 189 ILE A O 1
ATOM 1539 N N . ARG A 1 190 ? 6.685 -16.979 0.713 1.00 44.38 190 ARG A N 1
ATOM 1540 C CA . ARG A 1 190 ? 7.693 -17.972 0.331 1.00 44.38 190 ARG A CA 1
ATOM 1541 C C . ARG A 1 190 ? 8.574 -18.408 1.504 1.00 44.38 190 ARG A C 1
ATOM 1543 O O . ARG A 1 190 ? 8.902 -19.587 1.590 1.00 44.38 190 ARG A O 1
ATOM 1550 N N . LYS A 1 191 ? 8.953 -17.497 2.408 1.00 47.56 191 LYS A N 1
ATOM 1551 C CA . LYS A 1 191 ? 9.684 -17.851 3.638 1.00 47.56 191 LYS A CA 1
ATOM 1552 C C . LYS A 1 191 ? 8.833 -18.714 4.571 1.00 47.56 191 LYS A C 1
ATOM 1554 O O . LYS A 1 191 ? 9.347 -19.714 5.050 1.00 47.56 191 LYS A O 1
ATOM 1559 N N . SER A 1 192 ? 7.557 -18.375 4.758 1.00 51.34 192 SER A N 1
ATOM 1560 C CA . SER A 1 192 ? 6.612 -19.144 5.578 1.00 51.34 192 SER A CA 1
ATOM 1561 C C . SER A 1 192 ? 6.379 -20.556 5.019 1.00 51.34 192 SER A C 1
ATOM 1563 O O . SER A 1 192 ? 6.490 -21.545 5.743 1.00 51.34 192 SER A O 1
ATOM 1565 N N . ILE A 1 193 ? 6.178 -20.681 3.702 1.00 46.97 193 ILE A N 1
ATOM 1566 C CA . ILE A 1 193 ? 6.067 -21.982 3.025 1.00 46.97 193 ILE A CA 1
ATOM 1567 C C . ILE A 1 193 ? 7.365 -22.783 3.172 1.00 46.97 193 ILE A C 1
ATOM 1569 O O . ILE A 1 193 ? 7.307 -23.970 3.467 1.00 46.97 193 ILE A O 1
ATOM 1573 N N . ASN A 1 194 ? 8.533 -22.154 3.014 1.00 43.88 194 ASN A N 1
ATOM 1574 C CA . ASN A 1 194 ? 9.821 -22.832 3.182 1.00 43.88 194 ASN A CA 1
ATOM 1575 C C . ASN A 1 194 ? 10.114 -23.221 4.643 1.00 43.88 194 ASN A C 1
ATOM 1577 O O . ASN A 1 194 ? 10.813 -24.201 4.864 1.00 43.88 194 ASN A O 1
ATOM 1581 N N . SER A 1 195 ? 9.613 -22.482 5.639 1.00 54.16 195 SER A N 1
ATOM 1582 C CA . SER A 1 195 ? 9.720 -22.885 7.049 1.00 54.16 195 SER A CA 1
ATOM 1583 C C . SER A 1 195 ? 8.780 -24.040 7.396 1.00 54.16 195 SER A C 1
ATOM 1585 O O . SER A 1 195 ? 9.119 -24.859 8.241 1.00 54.16 195 SER A O 1
ATOM 1587 N N . LEU A 1 196 ? 7.628 -24.132 6.723 1.00 50.91 196 LEU A N 1
ATOM 1588 C CA . LEU A 1 196 ? 6.682 -25.244 6.867 1.00 50.91 196 LEU A CA 1
ATOM 1589 C C . LEU A 1 196 ? 7.100 -26.481 6.050 1.00 50.91 196 LEU A C 1
ATOM 1591 O O . LEU A 1 196 ? 6.786 -27.602 6.430 1.00 50.91 196 LEU A O 1
ATOM 1595 N N . ASN A 1 197 ? 7.822 -26.285 4.944 1.00 44.94 197 ASN A N 1
ATOM 1596 C CA . ASN A 1 197 ? 8.357 -27.323 4.064 1.00 44.94 197 ASN A CA 1
ATOM 1597 C C . ASN A 1 197 ? 9.809 -26.988 3.681 1.00 44.94 197 ASN A C 1
ATOM 1599 O O . ASN A 1 197 ? 10.048 -26.431 2.601 1.00 44.94 197 ASN A O 1
ATOM 1603 N N . PRO A 1 198 ? 10.795 -27.304 4.541 1.00 46.16 198 PRO A N 1
ATOM 1604 C CA . PRO A 1 198 ? 12.193 -27.050 4.225 1.00 46.16 198 PRO A CA 1
ATOM 1605 C C . PRO A 1 198 ? 12.589 -27.818 2.955 1.00 46.16 198 PRO A C 1
ATOM 1607 O O . PRO A 1 198 ? 12.213 -28.986 2.798 1.00 46.16 198 PRO A O 1
ATOM 1610 N N . PRO A 1 199 ? 13.334 -27.195 2.020 1.00 46.91 199 PRO A N 1
ATOM 1611 C CA . PRO A 1 199 ? 13.792 -27.886 0.825 1.00 46.91 199 PRO A CA 1
ATOM 1612 C C . PRO A 1 199 ? 14.605 -29.110 1.248 1.00 46.91 199 PRO A C 1
ATOM 1614 O O . PRO A 1 199 ? 15.575 -28.983 1.997 1.00 46.91 199 PRO A O 1
ATOM 1617 N N . LYS A 1 200 ? 14.194 -30.300 0.785 1.00 51.12 200 LYS A N 1
ATOM 1618 C CA . LYS A 1 200 ? 14.932 -31.546 1.024 1.00 51.12 200 LYS A CA 1
ATOM 1619 C C . LYS A 1 200 ? 16.376 -31.315 0.591 1.00 51.12 200 LYS A C 1
ATOM 1621 O O . LYS A 1 200 ? 16.608 -31.015 -0.580 1.00 51.12 200 LYS A O 1
ATOM 1626 N N . ALA A 1 201 ? 17.316 -31.421 1.531 1.00 48.97 201 ALA A N 1
ATOM 1627 C CA . ALA A 1 201 ? 18.738 -31.341 1.242 1.00 48.97 201 ALA A CA 1
ATOM 1628 C C . ALA A 1 201 ? 19.052 -32.363 0.143 1.00 48.97 201 ALA A C 1
ATOM 1630 O O . ALA A 1 201 ? 18.981 -33.574 0.362 1.00 48.97 201 ALA A O 1
ATOM 1631 N N . GLY A 1 202 ? 19.299 -31.869 -1.070 1.00 41.59 202 GLY A N 1
ATOM 1632 C CA . GLY A 1 202 ? 19.724 -32.708 -2.175 1.00 41.59 202 GLY A CA 1
ATOM 1633 C C . GLY A 1 202 ? 21.042 -33.349 -1.771 1.00 41.59 202 GLY A C 1
ATOM 1634 O O . GLY A 1 202 ? 21.990 -32.634 -1.453 1.00 41.59 202 GLY A O 1
ATOM 1635 N N . LYS A 1 203 ? 21.074 -34.686 -1.733 1.00 38.25 203 LYS A N 1
ATOM 1636 C CA . LYS A 1 203 ? 22.307 -35.459 -1.577 1.00 38.25 203 LYS A CA 1
ATOM 1637 C C . LYS A 1 203 ? 23.339 -34.898 -2.552 1.00 38.25 203 LYS A C 1
ATOM 1639 O O . LYS A 1 203 ? 23.141 -34.968 -3.763 1.00 38.25 203 LYS A O 1
ATOM 1644 N N . ILE A 1 204 ? 24.412 -34.337 -2.006 1.00 42.72 204 ILE A N 1
ATOM 1645 C CA . ILE A 1 204 ? 25.641 -34.088 -2.746 1.00 42.72 204 ILE A CA 1
ATOM 1646 C C . ILE A 1 204 ? 26.170 -35.482 -3.084 1.00 42.72 204 ILE A C 1
ATOM 1648 O O . ILE A 1 204 ? 26.585 -36.223 -2.195 1.00 42.72 204 ILE A O 1
ATOM 1652 N N . ILE A 1 205 ? 26.022 -35.880 -4.344 1.00 42.34 205 ILE A N 1
ATOM 1653 C CA . ILE A 1 205 ? 26.681 -37.067 -4.878 1.00 42.34 205 ILE A CA 1
ATOM 1654 C C . ILE A 1 205 ? 28.053 -36.568 -5.334 1.00 42.34 205 ILE A C 1
ATOM 1656 O O . ILE A 1 205 ? 28.116 -35.684 -6.190 1.00 42.34 205 ILE A O 1
ATOM 1660 N N . TYR A 1 206 ? 29.095 -37.051 -4.655 1.00 45.06 206 TYR A N 1
ATOM 1661 C CA . TYR A 1 206 ? 30.503 -36.844 -5.001 1.00 45.06 206 TYR A CA 1
ATOM 1662 C C . TYR A 1 206 ? 30.839 -37.475 -6.352 1.00 45.06 206 TYR A C 1
ATOM 1664 O O . TYR A 1 206 ? 30.253 -38.542 -6.653 1.00 45.06 206 TYR A O 1
#

Solvent-accessible surface area (backbone atoms only — not comparable to full-atom values): 11493 Å² total; per-residue (Å²): 110,55,7,82,90,71,70,73,48,62,31,79,37,82,35,81,70,70,77,39,46,30,22,68,64,58,52,70,74,30,54,74,75,80,37,76,58,61,89,83,35,65,76,53,47,57,50,45,57,54,48,55,53,56,51,66,48,39,49,67,38,54,56,48,37,72,77,38,46,68,62,47,48,52,47,52,47,36,50,48,49,43,28,76,76,76,33,81,83,59,38,36,46,42,51,34,53,14,52,52,29,47,51,52,21,56,60,33,44,76,72,74,37,94,52,79,60,77,57,92,49,65,72,26,34,53,46,29,52,42,37,48,55,50,52,56,41,31,46,71,30,49,96,80,37,74,61,52,53,71,66,59,50,49,53,48,54,50,28,51,40,53,30,35,49,56,49,30,72,77,34,67,84,28,42,62,64,58,57,47,53,56,53,50,53,53,49,51,52,50,50,53,51,37,72,76,50,63,78,76,80,72,80,82,77,130

Sequence (206 aa):
MKCPLCNRRKGIRHCPALNSLICSLCCGTKRRRTIICPDDCVHLIAGREYQVQRINDFEPLEEIRKLSPDFLNNIEQSIILVRDTRFRNLLDREVKEGLENLLKTIETAERKIIYEYRSTNPRIQIVTDSVKQMIEKQQKGEDGLRPVSVEETKACLMAIIVTLRSLVRQNPESTIYLDFIHRYTQGIIRKSINSLNPPKAGKIIY

Radius of gyration: 20.85 Å; Cα contacts (8 Å, |Δi|>4): 209; chains: 1; bounding box: 49×53×53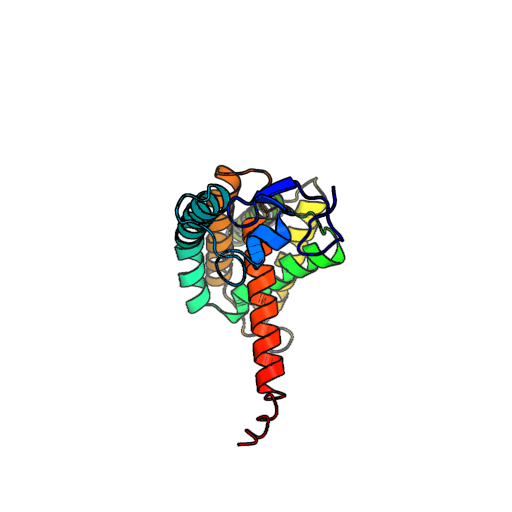 Å

Organism: NCBI:txid2052148

Foldseek 3Di:
DAAPVPSPHDFDDQQPQVRDRHDPVCCVPCPPPPGPGDPPRPNVVVVVVVVVLLVVLQVLVVVLCVVPVVLLLLLLVLQLCCCVPPNVQDALLLLLLLLVQLLVCLVCVVVVHNDRRADPDVSSRSSNVSSVVSLVCQCVCHPVHPHDDSVSVNSSSVSSNSSSVSQCVVPVSHCPSVVVSVVVVVVVVVVVVCVVPPPDPPPPDD

pLDDT: mean 83.95, std 15.28, range [38.25, 98.44]

Secondary structure (DSSP, 8-state):
-B-TTTSSSBP-EEEGGGTEEE-HHHHHHHBTTTB---TT-HHHHHHHHHHHHHHHTTHHHHHHHHHSHHHHHHHHHHHHHHHHHT-TT--HHHHHHHHHHHHHHHHHHHTT-------SSHHHHHHHHHHHHHHHHHHTTGGGPPP--HHHHHHHHHHHHHHHHHHHHH-TT--HHHHHHHHHHHHHHHHHHHHHSPPP------

Mean predicted aligned error: 12.05 Å